Protein AF-A0A9N7G7S3-F1 (afdb_monomer_lite)

pLDDT: mean 88.67, std 19.37, range [35.0, 98.81]

Radius of gyration: 31.0 Å; chains: 1; bounding box: 85×51×105 Å

InterPro domains:
  IPR005046 Protein of unknown function DUF285 [PF03382] (181-214)
  IPR054816 Mollicutes-type lipoprotein signal peptide region [NF038029] (1-24)

Foldseek 3Di:
DDDDDDDDDDDDDDDDDDDDPPDPPPCPPPPDLVVLLVVLQVCCVVPQAQNAAQLDFQLNVQVVSLVVDDPVQNVQKDFPDPVRRRPGDDAPDAQDWTWIGRNNDIDIHGNHHYHFDKDWWWFQQPPPRDIDTGRAQEQQPDPSSLQTAETQGWIWGWDADVVVVRDTFTETGAHRLNHAYYDLEDDLSGQYPVNNCVNVVPYDDDNVSYDNVNHD

Structure (mmCIF, N/CA/C/O backbone):
data_AF-A0A9N7G7S3-F1
#
_entry.id   AF-A0A9N7G7S3-F1
#
loop_
_atom_site.group_PDB
_atom_site.id
_atom_site.type_symbol
_atom_site.label_atom_id
_atom_site.label_alt_id
_atom_site.label_comp_id
_atom_site.label_asym_id
_atom_site.label_entity_id
_atom_site.label_seq_id
_atom_site.pdbx_PDB_ins_code
_atom_site.Cartn_x
_atom_site.Cartn_y
_atom_site.Cartn_z
_atom_site.occupancy
_atom_site.B_iso_or_equiv
_atom_site.auth_seq_id
_atom_site.auth_comp_id
_atom_site.auth_asym_id
_atom_site.auth_atom_id
_atom_site.pdbx_PDB_model_num
ATOM 1 N N . MET A 1 1 ? -51.432 -31.956 80.219 1.00 41.25 1 MET A N 1
ATOM 2 C CA . MET A 1 1 ? -52.742 -31.388 79.809 1.00 41.25 1 MET A CA 1
ATOM 3 C C . MET A 1 1 ? -52.606 -29.874 79.925 1.00 41.25 1 MET A C 1
ATOM 5 O O . MET A 1 1 ? -52.269 -29.427 81.004 1.00 41.25 1 MET A O 1
ATOM 9 N N . LYS A 1 2 ? -52.661 -29.050 78.877 1.00 39.44 2 LYS A N 1
ATOM 10 C CA . LYS A 1 2 ? -53.734 -28.854 77.891 1.00 39.44 2 LYS A CA 1
ATOM 11 C C . LYS A 1 2 ? -53.131 -28.513 76.515 1.00 39.44 2 LYS A C 1
ATOM 13 O O . LYS A 1 2 ? -52.160 -27.769 76.441 1.00 39.44 2 LYS A O 1
ATOM 18 N N . LYS A 1 3 ? -53.702 -29.089 75.452 1.00 40.41 3 LYS A N 1
ATOM 19 C CA . LYS A 1 3 ? -53.378 -28.811 74.043 1.00 40.41 3 LYS A CA 1
ATOM 20 C C . LYS A 1 3 ? -54.209 -27.617 73.555 1.00 40.41 3 LYS A C 1
ATOM 22 O O . LYS A 1 3 ? -55.378 -27.511 73.917 1.00 40.41 3 LYS A O 1
ATOM 27 N N . LEU A 1 4 ? -53.580 -26.753 72.759 1.00 39.72 4 LEU A N 1
ATOM 28 C CA . LEU A 1 4 ? -54.177 -25.610 72.064 1.00 39.72 4 LEU A CA 1
ATOM 29 C C . LEU A 1 4 ? -55.022 -26.078 70.863 1.00 39.72 4 LEU A C 1
ATOM 31 O O . LEU A 1 4 ? -54.612 -26.981 70.135 1.00 39.72 4 LEU A O 1
ATOM 35 N N . LEU A 1 5 ? -56.174 -25.432 70.670 1.00 42.19 5 LEU A N 1
ATOM 36 C CA . LEU A 1 5 ? -57.022 -25.494 69.477 1.00 42.19 5 LEU A CA 1
ATOM 37 C C . LEU A 1 5 ? -56.522 -24.471 68.445 1.00 42.19 5 LEU A C 1
ATOM 39 O O . LEU A 1 5 ? -56.301 -23.319 68.817 1.00 42.19 5 LEU A O 1
ATOM 43 N N . THR A 1 6 ? -56.490 -24.833 67.160 1.00 41.19 6 THR A N 1
ATOM 44 C CA . THR A 1 6 ? -56.515 -23.837 66.078 1.00 41.19 6 THR A CA 1
ATOM 45 C C . THR A 1 6 ? -57.351 -24.341 64.903 1.00 41.19 6 THR A C 1
ATOM 47 O O . THR A 1 6 ? -57.225 -25.482 64.465 1.00 41.19 6 THR A O 1
ATOM 50 N N . VAL A 1 7 ? -58.251 -23.467 64.460 1.00 38.03 7 VAL A N 1
ATOM 51 C CA . VAL A 1 7 ? -59.319 -23.653 63.472 1.00 38.03 7 VAL A CA 1
ATOM 52 C C . VAL A 1 7 ? -58.760 -23.553 62.047 1.00 38.03 7 VAL A C 1
ATOM 54 O O . VAL A 1 7 ? -57.992 -22.640 61.756 1.00 38.03 7 VAL A O 1
ATOM 57 N N . LEU A 1 8 ? -59.168 -24.463 61.152 1.00 35.62 8 LEU A N 1
ATOM 58 C CA . LEU A 1 8 ? -58.957 -24.350 59.704 1.00 35.62 8 LEU A CA 1
ATOM 59 C C . LEU A 1 8 ? -60.070 -23.497 59.077 1.00 35.62 8 LEU A C 1
ATOM 61 O O . LEU A 1 8 ? -61.239 -23.870 59.136 1.00 35.62 8 LEU A O 1
ATOM 65 N N . GLY A 1 9 ? -59.695 -22.390 58.436 1.00 35.00 9 GLY A N 1
ATOM 66 C CA . GLY A 1 9 ? -60.530 -21.664 57.479 1.00 35.00 9 GLY A CA 1
ATOM 67 C C . GLY A 1 9 ? -59.934 -21.804 56.078 1.00 35.00 9 GLY A C 1
ATOM 68 O O . GLY A 1 9 ? -58.814 -21.362 55.837 1.00 35.00 9 GLY A O 1
ATOM 69 N N . SER A 1 10 ? -60.657 -22.450 55.165 1.00 36.91 10 SER A N 1
ATOM 70 C CA . SER A 1 10 ? -60.287 -22.611 53.756 1.00 36.91 10 SER A CA 1
ATOM 71 C C . SER A 1 10 ? -60.772 -21.416 52.936 1.00 36.91 10 SER A C 1
ATOM 73 O O . SER A 1 10 ? -61.975 -21.170 52.864 1.00 36.91 10 SER A O 1
ATOM 75 N N . MET A 1 11 ? -59.849 -20.702 52.291 1.00 36.75 11 MET A N 1
ATOM 76 C CA . MET A 1 11 ? -60.142 -19.593 51.383 1.00 36.75 11 MET A CA 1
ATOM 77 C C . MET A 1 11 ? -59.722 -20.012 49.968 1.00 36.75 11 MET A C 1
ATOM 79 O O . MET A 1 11 ? -58.544 -20.229 49.694 1.00 36.75 11 MET A O 1
ATOM 83 N N . THR A 1 12 ? -60.696 -20.195 49.080 1.00 38.09 12 THR A N 1
ATOM 84 C CA . THR A 1 12 ? -60.489 -20.495 47.657 1.00 38.09 12 THR A CA 1
ATOM 85 C C . THR A 1 12 ? -60.035 -19.242 46.908 1.00 38.09 12 THR A C 1
ATOM 87 O O . THR A 1 12 ? -60.744 -18.237 46.910 1.00 38.09 12 THR A O 1
ATOM 90 N N . LEU A 1 13 ? -58.874 -19.307 46.248 1.00 37.25 13 LEU A N 1
ATOM 91 C CA . LEU A 1 13 ? -58.351 -18.255 45.372 1.00 37.25 13 LEU A CA 1
ATOM 92 C C . LEU A 1 13 ? -58.798 -18.523 43.923 1.00 37.25 13 LEU A C 1
ATOM 94 O O . LEU A 1 13 ? -58.489 -19.574 43.365 1.00 37.25 13 LEU A O 1
ATOM 98 N N . ILE A 1 14 ? -59.514 -17.580 43.310 1.00 42.66 14 ILE A N 1
ATOM 99 C CA . ILE A 1 14 ? -59.854 -17.612 41.880 1.00 42.66 14 ILE A CA 1
ATOM 100 C C . ILE A 1 14 ? -58.661 -17.031 41.111 1.00 42.66 14 ILE A C 1
ATOM 102 O O . ILE A 1 14 ? -58.323 -15.863 41.286 1.00 42.66 14 ILE A O 1
ATOM 106 N N . ALA A 1 15 ? -58.017 -17.839 40.268 1.00 35.62 15 ALA A N 1
ATOM 107 C CA . ALA A 1 15 ? -56.948 -17.387 39.383 1.00 35.62 15 ALA A CA 1
ATOM 108 C C . ALA A 1 15 ? -57.543 -16.854 38.070 1.00 35.62 15 ALA A C 1
ATOM 110 O O . ALA A 1 15 ? -58.030 -17.617 37.237 1.00 35.62 15 ALA A O 1
ATOM 111 N N . THR A 1 16 ? -57.504 -15.538 37.871 1.00 38.75 16 THR A N 1
ATOM 112 C CA . THR A 1 16 ? -57.759 -14.915 36.567 1.00 38.75 16 THR A CA 1
ATOM 113 C C . THR A 1 16 ? -56.506 -15.030 35.704 1.00 38.75 16 THR A C 1
ATOM 115 O O . THR A 1 16 ? -55.455 -14.505 36.071 1.00 38.75 16 THR A O 1
ATOM 118 N N . VAL A 1 17 ? -56.605 -15.704 34.559 1.00 40.78 17 VAL A N 1
ATOM 119 C CA . VAL A 1 17 ? -55.506 -15.813 33.591 1.00 40.78 17 VAL A CA 1
ATOM 120 C C . VAL A 1 17 ? -55.473 -14.537 32.750 1.00 40.78 17 VAL A C 1
ATOM 122 O O . VAL A 1 17 ? -56.343 -14.317 31.909 1.00 40.78 17 VAL A O 1
ATOM 125 N N . SER A 1 18 ? -54.481 -13.678 32.973 1.00 40.88 18 SER A N 1
ATOM 126 C CA . SER A 1 18 ? -54.154 -12.592 32.051 1.00 40.88 18 SER A CA 1
ATOM 127 C C . SER A 1 18 ? -53.412 -13.177 30.848 1.00 40.88 18 SER A C 1
ATOM 129 O O . SER A 1 18 ? -52.280 -13.647 30.952 1.00 40.88 18 SER A O 1
ATOM 131 N N . ALA A 1 19 ? -54.059 -13.177 29.683 1.00 41.34 19 ALA A N 1
ATOM 132 C CA . ALA A 1 19 ? -53.394 -13.491 28.427 1.00 41.34 19 ALA A CA 1
ATOM 133 C C . ALA A 1 19 ? -52.497 -12.307 28.032 1.00 41.34 19 ALA A C 1
ATOM 135 O O . ALA A 1 19 ? -52.967 -11.294 27.516 1.00 41.34 19 ALA A O 1
ATOM 136 N N . SER A 1 20 ? -51.197 -12.422 28.300 1.00 41.84 20 SER A N 1
ATOM 137 C CA . SER A 1 20 ? -50.197 -11.496 27.771 1.00 41.84 20 SER A CA 1
ATOM 138 C C . SER A 1 20 ? -50.076 -11.699 26.262 1.00 41.84 20 SER A C 1
ATOM 140 O O . SER A 1 20 ? -49.677 -12.766 25.797 1.00 41.84 20 SER A O 1
ATOM 142 N N . VAL A 1 21 ? -50.417 -10.667 25.492 1.00 43.12 21 VAL A N 1
ATOM 143 C CA . VAL A 1 21 ? -50.187 -10.620 24.046 1.00 43.12 21 VAL A CA 1
ATOM 144 C C . VAL A 1 21 ? -48.678 -10.626 23.809 1.00 43.12 21 VAL A C 1
ATOM 146 O O . VAL A 1 21 ? -47.983 -9.653 24.104 1.00 43.12 21 VAL A O 1
ATOM 149 N N . ILE A 1 22 ? -48.156 -11.737 23.293 1.00 45.69 22 ILE A N 1
ATOM 150 C CA . ILE A 1 22 ? -46.777 -11.824 22.813 1.00 45.69 22 ILE A CA 1
ATOM 151 C C . ILE A 1 22 ? -46.718 -11.004 21.526 1.00 45.69 22 ILE A C 1
ATOM 153 O O . ILE A 1 22 ? -47.125 -11.457 20.458 1.00 45.69 22 ILE A O 1
ATOM 157 N N . ALA A 1 23 ? -46.228 -9.771 21.632 1.00 39.09 23 ALA A N 1
ATOM 158 C CA . ALA A 1 23 ? -45.803 -9.018 20.468 1.00 39.09 23 ALA A CA 1
ATOM 159 C C . ALA A 1 23 ? -44.659 -9.796 19.800 1.00 39.09 23 ALA A C 1
ATOM 161 O O . ALA A 1 23 ? -43.582 -9.953 20.380 1.00 39.09 23 ALA A O 1
ATOM 162 N N . CYS A 1 24 ? -44.899 -10.295 18.587 1.00 37.31 24 CYS A N 1
ATOM 163 C CA . CYS A 1 24 ? -43.859 -10.800 17.701 1.00 37.31 24 CYS A CA 1
ATOM 164 C C . CYS A 1 24 ? -42.857 -9.663 17.446 1.00 37.31 24 CYS A C 1
ATOM 166 O O . CYS A 1 24 ? -43.051 -8.836 16.558 1.00 37.31 24 CYS A O 1
ATOM 168 N N . LYS A 1 25 ? -41.779 -9.598 18.236 1.00 41.12 25 LYS A N 1
ATOM 169 C CA . LYS A 1 25 ? -40.583 -8.848 17.856 1.00 41.12 25 LYS A CA 1
ATOM 170 C C . LYS A 1 25 ? -39.982 -9.584 16.670 1.00 41.12 25 LYS A C 1
ATOM 172 O O . LYS A 1 25 ? -39.361 -10.630 16.835 1.00 41.12 25 LYS A O 1
ATOM 177 N N . THR A 1 26 ? -40.172 -9.043 15.477 1.00 39.91 26 THR A N 1
ATOM 178 C CA . THR A 1 26 ? -39.273 -9.308 14.360 1.00 39.91 26 THR A CA 1
ATOM 179 C C . THR A 1 26 ? -37.865 -8.982 14.853 1.00 39.91 26 THR A C 1
ATOM 181 O O . THR A 1 26 ? -37.554 -7.820 15.113 1.00 39.91 26 THR A O 1
ATOM 184 N N . THR A 1 27 ? -37.041 -10.002 15.093 1.00 42.78 27 THR A N 1
ATOM 185 C CA . THR A 1 27 ? -35.624 -9.832 15.413 1.00 42.78 27 THR A CA 1
ATOM 186 C C . THR A 1 27 ? -34.929 -9.316 14.165 1.00 42.78 27 THR A C 1
ATOM 188 O O . THR A 1 27 ? -34.347 -10.086 13.402 1.00 42.78 27 THR A O 1
ATOM 191 N N . ASP A 1 28 ? -35.012 -8.010 13.940 1.00 46.59 28 ASP A N 1
ATOM 192 C CA . ASP A 1 28 ? -33.973 -7.332 13.192 1.00 46.59 28 ASP A CA 1
ATOM 193 C C . ASP A 1 28 ? -32.713 -7.526 14.036 1.00 46.59 28 ASP A C 1
ATOM 195 O O . ASP A 1 28 ? -32.653 -7.100 15.191 1.00 46.59 28 ASP A O 1
ATOM 199 N N . SER A 1 29 ? -31.786 -8.354 13.558 1.00 55.88 29 SER A N 1
ATOM 200 C CA . SER A 1 29 ? -30.603 -8.750 14.317 1.00 55.88 29 SER A CA 1
ATOM 201 C C . SER A 1 29 ? -29.650 -7.555 14.392 1.00 55.88 29 SER A C 1
ATOM 203 O O . SER A 1 29 ? -28.675 -7.487 13.638 1.00 55.88 29 SER A O 1
ATOM 205 N N . THR A 1 30 ? -29.967 -6.572 15.232 1.00 73.19 30 THR A N 1
ATOM 206 C CA . THR A 1 30 ? -29.121 -5.406 15.470 1.00 73.19 30 THR A CA 1
ATOM 207 C C . THR A 1 30 ? -27.759 -5.912 15.923 1.00 73.19 30 THR A C 1
ATOM 209 O O . THR A 1 30 ? -27.655 -6.643 16.910 1.00 73.19 30 THR A O 1
ATOM 212 N N . ILE A 1 31 ? -26.712 -5.580 15.167 1.00 77.69 31 ILE A N 1
ATOM 213 C CA . ILE A 1 31 ? -25.346 -5.957 15.526 1.00 77.69 31 ILE A CA 1
ATOM 214 C C . ILE A 1 31 ? -25.033 -5.284 16.863 1.00 77.69 31 ILE A C 1
ATOM 216 O O . ILE A 1 31 ? -25.124 -4.065 16.980 1.00 77.69 31 ILE A O 1
ATOM 220 N N . SER A 1 32 ? -24.666 -6.070 17.875 1.00 91.25 32 SER A N 1
ATOM 221 C CA . SER A 1 32 ? -24.171 -5.505 19.127 1.00 91.25 32 SER A CA 1
ATOM 222 C C . SER A 1 32 ? -22.817 -4.847 18.865 1.00 91.25 32 SER A C 1
ATOM 224 O O . SER A 1 32 ? -21.827 -5.537 18.618 1.00 91.25 32 SER A O 1
ATOM 226 N N . GLU A 1 33 ? -22.767 -3.515 18.920 1.00 92.06 33 GLU A N 1
ATOM 227 C CA . GLU A 1 33 ? -21.537 -2.748 18.681 1.00 92.06 33 GLU A CA 1
ATOM 228 C C . GLU A 1 33 ? -20.415 -3.164 19.632 1.00 92.06 33 GLU A C 1
ATOM 230 O O . GLU A 1 33 ? -19.285 -3.334 19.194 1.00 92.06 33 GLU A O 1
ATOM 235 N N . THR A 1 34 ? -20.733 -3.460 20.895 1.00 94.69 34 THR A N 1
ATOM 236 C CA . THR A 1 34 ? -19.759 -3.964 21.875 1.00 94.69 34 THR A CA 1
ATOM 237 C C . THR A 1 34 ? -19.161 -5.309 21.459 1.00 94.69 34 THR A C 1
ATOM 239 O O . THR A 1 34 ? -17.952 -5.519 21.578 1.00 94.69 34 THR A O 1
ATOM 242 N N . GLN A 1 35 ? -19.981 -6.232 20.943 1.00 96.12 35 GLN A N 1
ATOM 243 C CA . GLN A 1 35 ? -19.486 -7.520 20.445 1.00 96.12 35 GLN A CA 1
ATOM 244 C C . GLN A 1 35 ? -18.639 -7.335 19.181 1.00 96.12 35 GLN A C 1
ATOM 246 O O . GLN A 1 35 ? -17.592 -7.969 19.048 1.00 96.12 35 GLN A O 1
ATOM 251 N N . LEU A 1 36 ? -19.048 -6.439 18.277 1.00 97.50 36 LEU A N 1
ATOM 252 C CA . LEU A 1 36 ? -18.278 -6.118 17.078 1.00 97.50 36 LEU A CA 1
ATOM 253 C C . LEU A 1 36 ? -16.944 -5.442 17.425 1.00 97.50 36 LEU A C 1
ATOM 255 O O . LEU A 1 36 ? -15.916 -5.809 16.867 1.00 97.50 36 LEU A O 1
ATOM 259 N N . ALA A 1 37 ? -16.928 -4.517 18.382 1.00 98.25 37 ALA A N 1
ATOM 260 C CA . ALA A 1 37 ? -15.723 -3.858 18.870 1.00 98.25 37 ALA A CA 1
ATOM 261 C C . ALA A 1 37 ? -14.722 -4.875 19.435 1.00 98.25 37 ALA A C 1
ATOM 263 O O . ALA A 1 37 ? -13.536 -4.832 19.101 1.00 98.25 37 ALA A O 1
ATOM 264 N N . GLN A 1 38 ? -15.196 -5.843 20.228 1.00 98.31 38 GLN A N 1
ATOM 265 C CA . GLN A 1 38 ? -14.346 -6.927 20.720 1.00 98.31 38 GLN A CA 1
ATOM 266 C C . GLN A 1 38 ? -13.850 -7.829 19.582 1.00 98.31 38 GLN A C 1
ATOM 268 O O . GLN A 1 38 ? -12.673 -8.187 19.546 1.00 98.31 38 GLN A O 1
ATOM 273 N N . LYS A 1 39 ? -14.716 -8.155 18.615 1.00 98.31 39 LYS A N 1
ATOM 274 C CA . LYS A 1 39 ? -14.336 -8.914 17.417 1.00 98.31 39 LYS A CA 1
ATOM 275 C C . LYS A 1 39 ? -13.235 -8.204 16.624 1.00 98.31 39 LYS A C 1
ATOM 277 O O . LYS A 1 39 ? -12.272 -8.854 16.230 1.00 98.31 39 LYS A O 1
ATOM 282 N N . VAL A 1 40 ? -13.340 -6.888 16.423 1.00 98.62 40 VAL A N 1
ATOM 283 C CA . VAL A 1 40 ? -12.324 -6.081 15.726 1.00 98.62 40 VAL A CA 1
ATOM 284 C C . VAL A 1 40 ? -10.994 -6.098 16.478 1.00 98.62 40 VAL A C 1
ATOM 286 O O . VAL A 1 40 ? -9.958 -6.303 15.850 1.00 98.62 40 VAL A O 1
ATOM 289 N N . LYS A 1 41 ? -11.006 -5.964 17.812 1.00 98.75 41 LYS A N 1
ATOM 290 C CA . LYS A 1 41 ? -9.788 -6.089 18.635 1.00 98.75 41 LYS A CA 1
ATOM 291 C C . LYS A 1 41 ? -9.123 -7.459 18.483 1.00 98.75 41 LYS A C 1
ATOM 293 O O . LYS A 1 41 ? -7.907 -7.527 18.340 1.00 98.75 41 LYS A O 1
ATOM 298 N N . ASN A 1 42 ? -9.908 -8.536 18.475 1.00 98.69 42 ASN A N 1
ATOM 299 C CA . ASN A 1 42 ? -9.377 -9.889 18.286 1.00 98.69 42 ASN A CA 1
ATOM 300 C C . ASN A 1 42 ? -8.777 -10.053 16.881 1.00 98.69 42 ASN A C 1
ATOM 302 O O . ASN A 1 42 ? -7.627 -10.456 16.750 1.00 98.69 42 ASN A O 1
ATOM 306 N N . ILE A 1 43 ? -9.503 -9.635 15.833 1.00 98.62 43 ILE A N 1
ATOM 307 C CA . ILE A 1 43 ? -8.997 -9.629 14.450 1.00 98.62 43 ILE A CA 1
ATOM 308 C C . ILE A 1 43 ? -7.661 -8.889 14.368 1.00 98.62 43 ILE A C 1
ATOM 310 O O . ILE A 1 43 ? -6.721 -9.400 13.759 1.00 98.62 43 ILE A O 1
ATOM 314 N N . TRP A 1 44 ? -7.581 -7.707 14.980 1.00 98.69 44 TRP A N 1
ATOM 315 C CA . TRP A 1 44 ? -6.373 -6.896 15.005 1.00 98.69 44 TRP A CA 1
ATOM 316 C C . TRP A 1 44 ? -5.186 -7.632 15.622 1.00 98.69 44 TRP A C 1
ATOM 318 O O . TRP A 1 44 ? -4.161 -7.798 14.959 1.00 98.69 44 TRP A O 1
ATOM 328 N N . ASN A 1 45 ? -5.346 -8.109 16.856 1.00 98.44 45 ASN A N 1
ATOM 329 C CA . ASN A 1 45 ? -4.278 -8.775 17.595 1.00 98.44 45 ASN A CA 1
ATOM 330 C C . ASN A 1 45 ? -3.810 -10.061 16.898 1.00 98.44 45 ASN A C 1
ATOM 332 O O . ASN A 1 45 ? -2.611 -10.303 16.807 1.00 98.44 45 ASN A O 1
ATOM 336 N N . ASP A 1 46 ? -4.733 -10.849 16.345 1.00 98.25 46 ASP A N 1
ATOM 337 C CA . ASP A 1 46 ? -4.399 -12.142 15.740 1.00 98.25 46 ASP A CA 1
ATOM 338 C C . ASP A 1 46 ? -3.726 -11.983 14.361 1.00 98.25 46 ASP A C 1
ATOM 340 O O . ASP A 1 46 ? -2.828 -12.746 13.978 1.00 98.25 46 ASP A O 1
ATOM 344 N N . ASN A 1 47 ? -4.152 -10.984 13.578 1.00 97.94 47 ASN A N 1
ATOM 345 C CA . ASN A 1 47 ? -3.804 -10.898 12.157 1.00 97.94 47 ASN A CA 1
ATOM 346 C C . ASN A 1 47 ? -2.811 -9.785 11.818 1.00 97.94 47 ASN A C 1
ATOM 348 O O . ASN A 1 47 ? -2.072 -9.951 10.846 1.00 97.94 47 ASN A O 1
ATOM 352 N N . PHE A 1 48 ? -2.797 -8.675 12.558 1.00 97.88 48 PHE A N 1
ATOM 353 C CA . PHE A 1 48 ? -2.190 -7.425 12.085 1.00 97.88 48 PHE A CA 1
ATOM 354 C C . PHE A 1 48 ? -1.209 -6.775 13.060 1.00 97.88 48 PHE A C 1
ATOM 356 O O . PHE A 1 48 ? -0.231 -6.191 12.593 1.00 97.88 48 PHE A O 1
ATOM 363 N N . LYS A 1 49 ? -1.430 -6.885 14.375 1.00 97.62 49 LYS A N 1
ATOM 364 C CA . LYS A 1 49 ? -0.483 -6.376 15.375 1.00 97.62 49 LYS A CA 1
ATOM 365 C C . LYS A 1 49 ? 0.924 -6.938 15.114 1.00 97.62 49 LYS A C 1
ATOM 367 O O . LYS A 1 49 ? 1.055 -8.106 14.741 1.00 97.62 49 LYS A O 1
ATOM 372 N N . ASP A 1 50 ? 1.944 -6.085 15.230 1.00 96.88 50 ASP A N 1
ATOM 373 C CA . ASP A 1 50 ? 3.363 -6.390 14.962 1.00 96.88 50 ASP A CA 1
ATOM 374 C C . ASP A 1 50 ? 3.696 -6.757 13.496 1.00 96.88 50 ASP A C 1
ATOM 376 O O . ASP A 1 50 ? 4.798 -7.212 13.176 1.00 96.88 50 ASP A O 1
ATOM 380 N N . LYS A 1 51 ? 2.735 -6.604 12.572 1.00 96.56 51 LYS A N 1
ATOM 381 C CA . LYS A 1 51 ? 2.867 -6.996 11.153 1.00 96.56 51 LYS A CA 1
ATOM 382 C C . LYS A 1 51 ? 2.608 -5.842 10.182 1.00 96.56 51 LYS A C 1
ATOM 384 O O . LYS A 1 51 ? 2.681 -6.041 8.968 1.00 96.56 51 LYS A O 1
ATOM 389 N N . ILE A 1 52 ? 2.294 -4.648 10.686 1.00 96.88 52 ILE A N 1
ATOM 390 C CA . ILE A 1 52 ? 2.084 -3.456 9.861 1.00 96.88 52 ILE A CA 1
ATOM 391 C C . ILE A 1 52 ? 3.428 -2.806 9.529 1.00 96.88 52 ILE A C 1
ATOM 393 O O . ILE A 1 52 ? 4.324 -2.691 10.361 1.00 96.88 52 ILE A O 1
ATOM 397 N N . THR A 1 53 ? 3.557 -2.349 8.288 1.00 97.19 53 THR A N 1
ATOM 398 C CA . THR A 1 53 ? 4.676 -1.509 7.859 1.00 97.19 53 THR A CA 1
ATOM 399 C C . THR A 1 53 ? 4.244 -0.054 7.801 1.00 97.19 53 THR A C 1
ATOM 401 O O . THR A 1 53 ? 3.090 0.228 7.469 1.00 97.19 53 THR A O 1
ATOM 404 N N . SER A 1 54 ? 5.187 0.863 7.949 1.00 97.00 54 SER A N 1
ATOM 405 C CA . SER A 1 54 ? 4.980 2.308 7.751 1.00 97.00 54 SER A CA 1
ATOM 406 C C . SER A 1 54 ? 4.443 2.705 6.362 1.00 97.00 54 SER A C 1
ATOM 408 O O . SER A 1 54 ? 3.927 3.805 6.193 1.00 97.00 54 SER A O 1
ATOM 410 N N . ALA A 1 55 ? 4.503 1.820 5.357 1.00 97.50 55 ALA A N 1
ATOM 411 C CA . ALA A 1 55 ? 3.909 2.076 4.043 1.00 97.50 55 ALA A CA 1
ATOM 412 C C . ALA A 1 55 ? 2.371 2.166 4.065 1.00 97.50 55 ALA A C 1
ATOM 414 O O . ALA A 1 55 ? 1.770 2.773 3.174 1.00 97.50 55 ALA A O 1
ATOM 415 N N . LYS A 1 56 ? 1.722 1.571 5.074 1.00 97.25 56 LYS A N 1
ATOM 416 C CA . LYS A 1 56 ? 0.262 1.531 5.198 1.00 97.25 56 LYS A CA 1
ATOM 417 C C . LYS A 1 56 ? -0.241 2.794 5.885 1.00 97.25 56 LYS A C 1
ATOM 419 O O . LYS A 1 56 ? 0.034 3.007 7.061 1.00 97.25 56 LYS A O 1
ATOM 424 N N . ASN A 1 57 ? -1.015 3.607 5.171 1.00 96.88 57 ASN A N 1
ATOM 425 C CA . ASN A 1 57 ? -1.753 4.690 5.815 1.00 96.88 57 ASN A CA 1
ATOM 426 C C . ASN A 1 57 ? -2.973 4.154 6.585 1.00 96.88 57 ASN A C 1
ATOM 428 O O . ASN A 1 57 ? -3.382 3.000 6.420 1.00 96.88 57 ASN A O 1
ATOM 432 N N . PHE A 1 58 ? -3.562 4.988 7.435 1.00 97.94 58 PHE A N 1
ATOM 433 C CA . PHE A 1 58 ? -4.679 4.593 8.289 1.00 97.94 58 PHE A CA 1
ATOM 434 C C . PHE A 1 58 ? -5.904 4.148 7.488 1.00 97.94 58 PHE A C 1
ATOM 436 O O . PHE A 1 58 ? -6.561 3.189 7.887 1.00 97.94 58 PHE A O 1
ATOM 443 N N . SER A 1 59 ? -6.176 4.751 6.326 1.00 97.25 59 SER A N 1
ATOM 444 C CA . SER A 1 59 ? -7.242 4.284 5.430 1.00 97.25 59 SER A CA 1
ATOM 445 C C . SER A 1 59 ? -7.040 2.823 5.004 1.00 97.25 59 SER A C 1
ATOM 447 O O . SER A 1 59 ? -7.948 2.004 5.154 1.00 97.25 59 SER A O 1
ATOM 449 N N . MET A 1 60 ? -5.830 2.449 4.575 1.00 97.81 60 MET A N 1
ATOM 450 C CA . MET A 1 60 ? -5.508 1.062 4.216 1.00 97.81 60 MET A CA 1
ATOM 451 C C . MET A 1 60 ? -5.654 0.110 5.402 1.00 97.81 60 MET A C 1
ATOM 453 O O . MET A 1 60 ? -6.152 -1.001 5.235 1.00 97.81 60 MET A O 1
ATOM 457 N N . VAL A 1 61 ? -5.237 0.536 6.597 1.00 98.31 61 VAL A N 1
ATOM 458 C CA . VAL A 1 61 ? -5.370 -0.260 7.827 1.00 98.31 61 VAL A CA 1
ATOM 459 C C . VAL A 1 61 ? -6.845 -0.545 8.134 1.00 98.31 61 VAL A C 1
ATOM 461 O O . VAL A 1 61 ? -7.200 -1.679 8.457 1.00 98.31 61 VAL A O 1
ATOM 464 N N . ILE A 1 62 ? -7.724 0.448 7.969 1.00 98.50 62 ILE A N 1
ATOM 465 C CA . ILE A 1 62 ? -9.174 0.267 8.123 1.00 98.50 62 ILE A CA 1
ATOM 466 C C . ILE A 1 62 ? -9.727 -0.728 7.095 1.00 98.50 62 ILE A C 1
ATOM 468 O O . ILE A 1 62 ? -10.507 -1.608 7.465 1.00 98.50 62 ILE A O 1
ATOM 472 N N . GLU A 1 63 ? -9.310 -0.648 5.830 1.00 98.12 63 GLU A N 1
ATOM 473 C CA . GLU A 1 63 ? -9.753 -1.598 4.800 1.00 98.12 63 GLU A CA 1
ATOM 474 C C . GLU A 1 63 ? -9.259 -3.030 5.073 1.00 98.12 63 GLU A C 1
ATOM 476 O O . GLU A 1 63 ? -10.033 -3.980 4.950 1.00 98.12 63 GLU A O 1
ATOM 481 N N . MET A 1 64 ? -8.031 -3.200 5.577 1.00 98.19 64 MET A N 1
ATOM 482 C CA . MET A 1 64 ? -7.518 -4.509 6.010 1.00 98.19 64 MET A CA 1
ATOM 483 C C . MET A 1 64 ? -8.385 -5.139 7.112 1.00 98.19 64 MET A C 1
ATOM 485 O O . MET A 1 64 ? -8.648 -6.344 7.082 1.00 98.19 64 MET A O 1
ATOM 489 N N . ILE A 1 65 ? -8.859 -4.335 8.071 1.00 98.50 65 ILE A N 1
ATOM 490 C CA . ILE A 1 65 ? -9.793 -4.790 9.112 1.00 98.50 65 ILE A CA 1
ATOM 491 C C . ILE A 1 65 ? -11.139 -5.162 8.486 1.00 98.50 65 ILE A C 1
ATOM 493 O O . ILE A 1 65 ? -11.671 -6.241 8.761 1.00 98.50 65 ILE A O 1
ATOM 497 N N . LYS A 1 66 ? -11.687 -4.295 7.623 1.00 98.56 66 LYS A N 1
ATOM 498 C CA . LYS A 1 66 ? -12.955 -4.546 6.928 1.00 98.56 66 LYS A CA 1
ATOM 499 C C . LYS A 1 66 ? -12.909 -5.844 6.135 1.00 98.56 66 LYS A C 1
ATOM 501 O O . LYS A 1 66 ? -13.882 -6.586 6.161 1.00 98.56 66 LYS A O 1
ATOM 506 N N . ASP A 1 67 ? -11.801 -6.190 5.491 1.00 98.31 67 ASP A N 1
ATOM 507 C CA . ASP A 1 67 ? -11.676 -7.430 4.713 1.00 98.31 67 ASP A CA 1
ATOM 508 C C . ASP A 1 67 ? -11.821 -8.725 5.517 1.00 98.31 67 ASP A C 1
ATOM 510 O O . ASP A 1 67 ? -12.096 -9.777 4.940 1.00 98.31 67 ASP A O 1
ATOM 514 N N . LYS A 1 68 ? -11.744 -8.651 6.848 1.00 98.31 68 LYS A N 1
ATOM 515 C CA . LYS A 1 68 ? -12.001 -9.775 7.761 1.00 98.31 68 LYS A CA 1
ATOM 516 C C . LYS A 1 68 ? -13.441 -9.831 8.289 1.00 98.31 68 LYS A C 1
ATOM 518 O O . LYS A 1 68 ? -13.764 -10.703 9.095 1.00 98.31 68 LYS A O 1
ATOM 523 N N . LEU A 1 69 ? -14.305 -8.913 7.862 1.00 97.88 69 LEU A N 1
ATOM 524 C CA . LEU A 1 69 ? -15.676 -8.756 8.350 1.00 97.88 69 LEU A CA 1
ATOM 525 C C . LEU A 1 69 ? -16.709 -9.037 7.255 1.00 97.88 69 LEU A C 1
ATOM 527 O O . LEU A 1 69 ? -16.424 -8.956 6.059 1.00 97.88 69 LEU A O 1
ATOM 531 N N . ASN A 1 70 ? -17.945 -9.343 7.657 1.00 96.56 70 ASN A N 1
ATOM 532 C CA . ASN A 1 70 ? -19.040 -9.489 6.696 1.00 96.56 70 ASN A CA 1
ATOM 533 C C . ASN A 1 70 ? -19.558 -8.120 6.216 1.00 96.56 70 ASN A C 1
ATOM 535 O O . ASN A 1 70 ? -19.343 -7.092 6.854 1.00 96.56 70 ASN A O 1
ATOM 539 N N . SER A 1 71 ? -20.300 -8.098 5.107 1.00 95.81 71 SER A N 1
ATOM 540 C CA . SER A 1 71 ? -20.746 -6.855 4.463 1.00 95.81 71 SER A CA 1
ATOM 541 C C . SER A 1 71 ? -21.578 -5.919 5.350 1.00 95.81 71 SER A C 1
ATOM 543 O O . SER A 1 71 ? -21.572 -4.716 5.102 1.00 95.81 71 SER A O 1
ATOM 545 N N . ARG A 1 72 ? -22.302 -6.429 6.361 1.00 94.75 72 ARG A N 1
ATOM 546 C CA . ARG A 1 72 ? -23.063 -5.583 7.302 1.00 94.75 72 ARG A CA 1
ATOM 547 C C . ARG A 1 72 ? -22.135 -4.951 8.336 1.00 94.75 72 ARG A C 1
ATOM 549 O O . ARG A 1 72 ? -22.219 -3.752 8.566 1.00 94.75 72 ARG A O 1
ATOM 556 N N . GLU A 1 73 ? -21.218 -5.737 8.893 1.00 96.81 73 GLU A N 1
ATOM 557 C CA . GLU A 1 73 ? -20.215 -5.279 9.861 1.00 96.81 73 GLU A CA 1
ATOM 558 C C . GLU A 1 73 ? -19.267 -4.237 9.256 1.00 96.81 73 GLU A C 1
ATOM 560 O O . GLU A 1 73 ? -19.027 -3.207 9.878 1.00 96.81 73 GLU A O 1
ATOM 565 N N . LYS A 1 74 ? -18.785 -4.454 8.020 1.00 97.19 74 LYS A N 1
ATOM 566 C CA . LYS A 1 74 ? -17.871 -3.528 7.321 1.00 97.19 74 LYS A CA 1
ATOM 567 C C . LYS A 1 74 ? -18.392 -2.087 7.281 1.00 97.19 74 LYS A C 1
ATOM 569 O O . LYS A 1 74 ? -17.600 -1.155 7.375 1.00 97.19 74 LYS A O 1
ATOM 574 N N . ARG A 1 75 ? -19.713 -1.902 7.152 1.00 96.44 75 ARG A N 1
ATOM 575 C CA . ARG A 1 75 ? -20.368 -0.580 7.077 1.00 96.44 75 ARG A CA 1
ATOM 576 C C . ARG A 1 75 ? -20.281 0.209 8.384 1.00 96.44 75 ARG A C 1
ATOM 578 O O . ARG A 1 75 ? -20.422 1.425 8.359 1.00 96.44 75 ARG A O 1
ATOM 585 N N . LEU A 1 76 ? -20.057 -0.479 9.502 1.00 97.44 76 LEU A N 1
ATOM 586 C CA . LEU A 1 76 ? -19.946 0.123 10.828 1.00 97.44 76 LEU A CA 1
ATOM 587 C C . LEU A 1 76 ? -18.503 0.487 11.193 1.00 97.44 76 LEU A C 1
ATOM 589 O O . LEU A 1 76 ? -18.300 1.129 12.217 1.00 97.44 76 LEU A O 1
ATOM 593 N N . ILE A 1 77 ? -17.510 0.083 10.392 1.00 98.38 77 ILE A N 1
ATOM 594 C CA . ILE A 1 77 ? -16.094 0.325 10.679 1.00 98.38 77 ILE A CA 1
ATOM 595 C C . ILE A 1 77 ? -15.606 1.537 9.899 1.00 98.38 77 ILE A C 1
ATOM 597 O O . ILE A 1 77 ? -15.615 1.534 8.670 1.00 98.38 77 ILE A O 1
ATOM 601 N N . ASN A 1 78 ? -15.121 2.549 10.607 1.00 98.31 78 ASN A N 1
ATOM 602 C CA . ASN A 1 78 ? -14.507 3.732 10.014 1.00 98.31 78 ASN A CA 1
ATOM 603 C C . ASN A 1 78 ? -13.286 4.166 10.826 1.00 98.31 78 ASN A C 1
ATOM 605 O O . ASN A 1 78 ? -13.123 3.785 11.984 1.00 98.31 78 ASN A O 1
ATOM 609 N N . LEU A 1 79 ? -12.430 4.998 10.235 1.00 98.25 79 LEU A N 1
ATOM 610 C CA . LEU A 1 79 ? -11.440 5.739 11.014 1.00 98.25 79 LEU A CA 1
ATOM 611 C C . LEU A 1 79 ? -12.166 6.700 11.967 1.00 98.25 79 LEU A C 1
ATOM 613 O O . LEU A 1 79 ? -13.160 7.318 11.578 1.00 98.25 79 LEU A O 1
ATOM 617 N N . TYR A 1 80 ? -11.705 6.816 13.212 1.00 98.12 80 TYR A N 1
ATOM 618 C CA . TYR A 1 80 ? -12.367 7.689 14.183 1.00 98.12 80 TYR A CA 1
ATOM 619 C C . TYR A 1 80 ? -12.248 9.170 13.799 1.00 98.12 80 TYR A C 1
ATOM 621 O O . TYR A 1 80 ? -13.251 9.878 13.789 1.00 98.12 80 TYR A O 1
ATOM 629 N N . ASN A 1 81 ? -11.045 9.615 13.426 1.00 97.50 81 ASN A N 1
ATOM 630 C CA . ASN A 1 81 ? -10.806 10.941 12.865 1.00 97.50 81 ASN A CA 1
ATOM 631 C C . ASN A 1 81 ? -10.519 10.822 11.363 1.00 97.50 81 ASN A C 1
ATOM 633 O O . ASN A 1 81 ? -9.470 10.318 10.973 1.00 97.50 81 ASN A O 1
ATOM 637 N N . GLN A 1 82 ? -11.439 11.283 10.516 1.00 96.31 82 GLN A N 1
ATOM 638 C CA . GLN A 1 82 ? -11.300 11.160 9.062 1.00 96.31 82 GLN A CA 1
ATOM 639 C C . GLN A 1 82 ? -10.164 12.011 8.487 1.00 96.31 82 GLN A C 1
ATOM 641 O O . GLN A 1 82 ? -9.651 11.674 7.428 1.00 96.31 82 GLN A O 1
ATOM 646 N N . GLU A 1 83 ? -9.722 13.061 9.179 1.00 97.00 83 GLU A N 1
ATOM 647 C CA . GLU A 1 83 ? -8.607 13.904 8.727 1.00 97.00 83 GLU A CA 1
ATOM 648 C C . GLU A 1 83 ? -7.264 13.155 8.763 1.00 97.00 83 GLU A C 1
ATOM 650 O O . GLU A 1 83 ? -6.348 13.464 8.005 1.00 97.00 83 GLU A O 1
ATOM 655 N N . GLU A 1 84 ? -7.165 12.103 9.579 1.00 96.38 84 GLU A N 1
ATOM 656 C CA . GLU A 1 84 ? -5.953 11.297 9.752 1.00 96.38 84 GLU A CA 1
ATOM 657 C C . GLU A 1 84 ? -5.827 10.168 8.714 1.00 96.38 84 GLU A C 1
ATOM 659 O O . GLU A 1 84 ? -4.926 9.341 8.811 1.00 96.38 84 GLU A O 1
ATOM 664 N N . TYR A 1 85 ? -6.707 10.088 7.709 1.00 95.38 85 TYR A N 1
ATOM 665 C CA . TYR A 1 85 ? -6.764 8.938 6.791 1.00 95.38 85 TYR A CA 1
ATOM 666 C C . TYR A 1 85 ? -5.462 8.672 6.015 1.00 95.38 85 TYR A C 1
ATOM 668 O O . TYR A 1 85 ? -5.162 7.513 5.711 1.00 95.38 85 TYR A O 1
ATOM 676 N N . LYS A 1 86 ? -4.680 9.724 5.726 1.00 93.81 86 LYS A N 1
ATOM 677 C CA . LYS A 1 86 ? -3.356 9.635 5.082 1.00 93.81 86 LYS A CA 1
ATOM 678 C C . LYS A 1 86 ? -2.202 9.439 6.067 1.00 93.81 86 LYS A C 1
ATOM 680 O O . LYS A 1 86 ? -1.093 9.143 5.624 1.00 93.81 86 LYS A O 1
ATOM 685 N N . ASN A 1 87 ? -2.436 9.560 7.376 1.00 95.50 87 ASN A N 1
ATOM 686 C CA . ASN A 1 87 ? -1.391 9.347 8.373 1.00 95.50 87 ASN A CA 1
ATOM 687 C C . ASN A 1 87 ? -0.902 7.901 8.335 1.00 95.50 87 ASN A C 1
ATOM 689 O O . ASN A 1 87 ? -1.644 6.977 7.995 1.00 95.50 87 ASN A O 1
ATOM 693 N N . ARG A 1 88 ? 0.368 7.717 8.685 1.00 95.62 88 ARG A N 1
ATOM 694 C CA . ARG A 1 88 ? 1.062 6.431 8.682 1.00 95.62 88 ARG A CA 1
ATOM 695 C C . ARG A 1 88 ? 1.697 6.194 10.046 1.00 95.62 88 ARG A C 1
ATOM 697 O O . ARG A 1 88 ? 2.190 7.156 10.640 1.00 95.62 88 ARG A O 1
ATOM 704 N N . PRO A 1 89 ? 1.738 4.941 10.523 1.00 96.62 89 PRO A N 1
ATOM 705 C CA . PRO A 1 89 ? 2.614 4.611 11.628 1.00 96.62 89 PRO A CA 1
ATOM 706 C C . PRO A 1 89 ? 4.072 4.750 11.167 1.00 96.62 89 PRO A C 1
ATOM 708 O O . PRO A 1 89 ? 4.411 4.485 10.012 1.00 96.62 89 PRO A O 1
ATOM 711 N N . LYS A 1 90 ? 4.952 5.175 12.062 1.00 94.94 90 LYS A N 1
ATOM 712 C CA . LYS A 1 90 ? 6.380 5.338 11.796 1.00 94.94 90 LYS A CA 1
ATOM 713 C C . LYS A 1 90 ? 7.130 4.067 12.160 1.00 94.94 90 LYS A C 1
ATOM 715 O O . LYS A 1 90 ? 6.816 3.421 13.157 1.00 94.94 90 LYS A O 1
ATOM 720 N N . LYS A 1 91 ? 8.133 3.701 11.363 1.00 93.75 91 LYS A N 1
ATOM 721 C CA . LYS A 1 91 ? 8.984 2.552 11.685 1.00 93.75 91 LYS A CA 1
ATOM 722 C C . LYS A 1 91 ? 9.736 2.795 12.995 1.00 93.75 91 LYS A C 1
ATOM 724 O O . LYS A 1 91 ? 10.189 3.911 13.240 1.00 93.75 91 LYS A O 1
ATOM 729 N N . TRP A 1 92 ? 9.882 1.746 13.800 1.00 88.56 92 TRP A N 1
ATOM 730 C CA . TRP A 1 92 ? 10.690 1.742 15.033 1.00 88.56 92 TRP A CA 1
ATOM 731 C C . TRP A 1 92 ? 10.225 2.686 16.155 1.00 88.56 92 TRP A C 1
ATOM 733 O O . TRP A 1 92 ? 10.929 2.834 17.151 1.00 88.56 92 TRP A O 1
ATOM 743 N N . GLU A 1 93 ? 9.049 3.301 16.026 1.00 91.56 93 GLU A N 1
ATOM 744 C CA . GLU A 1 93 ? 8.429 4.096 17.087 1.00 91.56 93 GLU A CA 1
ATOM 745 C C . GLU A 1 93 ? 7.449 3.218 17.881 1.00 91.56 93 GLU A C 1
ATOM 747 O O . GLU A 1 93 ? 6.640 2.488 17.303 1.00 91.56 93 GLU A O 1
ATOM 752 N N . LEU A 1 94 ? 7.561 3.250 19.211 1.00 90.06 94 LEU A N 1
ATOM 753 C CA . LEU A 1 94 ? 6.771 2.420 20.124 1.00 90.06 94 LEU A CA 1
ATOM 754 C C . LEU A 1 94 ? 5.443 3.093 20.491 1.00 90.06 94 LEU A C 1
ATOM 756 O O . LEU A 1 94 ? 5.273 4.296 20.311 1.00 90.06 94 LEU A O 1
ATOM 760 N N . ASP A 1 95 ? 4.508 2.300 21.018 1.00 91.88 95 ASP A N 1
ATOM 761 C CA . ASP A 1 95 ? 3.230 2.751 21.592 1.00 91.88 95 ASP A CA 1
ATOM 762 C C . ASP A 1 95 ? 2.319 3.544 20.634 1.00 91.88 95 ASP A C 1
ATOM 764 O O . ASP A 1 95 ? 1.429 4.293 21.051 1.00 91.88 95 ASP A O 1
ATOM 768 N N . GLN A 1 96 ? 2.501 3.347 19.327 1.00 96.50 96 GLN A N 1
ATOM 769 C CA . GLN A 1 96 ? 1.656 3.947 18.302 1.00 96.50 96 GLN A CA 1
ATOM 770 C C . GLN A 1 96 ? 0.298 3.249 18.233 1.00 96.50 96 GLN A C 1
ATOM 772 O O . GLN A 1 96 ? 0.199 2.021 18.234 1.00 96.50 96 GLN A O 1
ATOM 777 N N . LYS A 1 97 ? -0.769 4.036 18.084 1.00 97.81 97 LYS A N 1
ATOM 778 C CA . LYS A 1 97 ? -2.145 3.532 18.029 1.00 97.81 97 LYS A CA 1
ATOM 779 C C . LYS A 1 97 ? -2.927 4.132 16.871 1.00 97.81 97 LYS A C 1
ATOM 781 O O . LYS A 1 97 ? -2.669 5.256 16.450 1.00 97.81 97 LYS A O 1
ATOM 786 N N . ILE A 1 98 ? -3.945 3.403 16.425 1.00 98.38 98 ILE A N 1
ATOM 787 C CA . ILE A 1 98 ? -4.993 3.894 15.528 1.00 98.38 98 ILE A CA 1
ATOM 788 C C . ILE A 1 98 ? -6.343 3.877 16.247 1.00 98.38 98 ILE A C 1
ATOM 790 O O . ILE A 1 98 ? -6.712 2.901 16.907 1.00 98.38 98 ILE A O 1
ATOM 794 N N . ASN A 1 99 ? -7.089 4.972 16.115 1.00 98.50 99 ASN A N 1
ATOM 795 C CA . ASN A 1 99 ? -8.433 5.105 16.668 1.00 98.50 99 ASN A CA 1
ATOM 796 C C . ASN A 1 99 ? -9.468 4.677 15.622 1.00 98.50 99 ASN A C 1
ATOM 798 O O . ASN A 1 99 ? -9.593 5.306 14.571 1.00 98.50 99 ASN A O 1
ATOM 802 N N . VAL A 1 100 ? -10.245 3.639 15.919 1.00 98.69 100 VAL A N 1
ATOM 803 C CA . VAL A 1 100 ? -11.268 3.086 15.021 1.00 98.69 100 VAL A CA 1
ATOM 804 C C . VAL A 1 100 ? -12.658 3.370 15.587 1.00 98.69 100 VAL A C 1
ATOM 806 O O . VAL A 1 100 ? -12.911 3.149 16.772 1.00 98.69 100 VAL A O 1
ATOM 809 N N . LYS A 1 101 ? -13.565 3.853 14.735 1.00 98.44 101 LYS A N 1
ATOM 810 C CA . LYS A 1 101 ? -14.997 3.982 15.018 1.00 98.44 101 LYS A CA 1
ATOM 811 C C . LYS A 1 101 ? -15.703 2.680 14.625 1.00 98.44 101 LYS A C 1
ATOM 813 O O . LYS A 1 101 ? -15.570 2.227 13.488 1.00 98.44 101 LYS A O 1
ATOM 818 N N . VAL A 1 102 ? -16.430 2.084 15.568 1.00 98.06 102 VAL A N 1
ATOM 819 C CA . VAL A 1 102 ? -17.240 0.868 15.406 1.00 98.06 102 VAL A CA 1
ATOM 820 C C . VAL A 1 102 ? -18.675 1.197 15.801 1.00 98.06 102 VAL A C 1
ATOM 822 O O . VAL A 1 102 ? -18.994 1.220 16.987 1.00 98.06 102 VAL A O 1
ATOM 825 N N . GLY A 1 103 ? -19.531 1.491 14.822 1.00 95.31 103 GLY A N 1
ATOM 826 C CA . GLY A 1 103 ? -20.829 2.103 15.122 1.00 95.31 103 GLY A CA 1
ATOM 827 C C . GLY A 1 103 ? -20.605 3.438 15.828 1.00 95.31 103 GLY A C 1
ATOM 828 O O . GLY A 1 103 ? -19.830 4.241 15.320 1.00 95.31 103 GLY A O 1
ATOM 829 N N . GLU A 1 104 ? -21.172 3.658 17.012 1.00 93.00 104 GLU A N 1
ATOM 830 C CA . GLU A 1 104 ? -20.890 4.860 17.817 1.00 93.00 104 GLU A CA 1
ATOM 831 C C . GLU A 1 104 ? -19.714 4.698 18.797 1.00 93.00 104 GLU A C 1
ATOM 833 O O . GLU A 1 104 ? -19.311 5.655 19.461 1.00 93.00 104 GLU A O 1
ATOM 838 N N . GLN A 1 105 ? -19.107 3.511 18.876 1.00 95.50 105 GLN A N 1
ATOM 839 C CA . GLN A 1 105 ? -18.002 3.242 19.797 1.00 95.50 105 GLN A CA 1
ATOM 840 C C . GLN A 1 105 ? -16.642 3.652 19.222 1.00 95.50 105 GLN A C 1
ATOM 842 O O . GLN A 1 105 ? -16.335 3.400 18.058 1.00 95.50 105 GLN A O 1
ATOM 847 N N . LYS A 1 106 ? -15.777 4.208 20.078 1.00 97.81 106 LYS A N 1
ATOM 848 C CA . LYS A 1 106 ? -14.343 4.375 19.806 1.00 97.81 106 LYS A CA 1
ATOM 849 C C . LYS A 1 106 ? -13.571 3.194 20.389 1.00 97.81 106 LYS A C 1
ATOM 851 O O . LYS A 1 106 ? -13.698 2.900 21.578 1.00 97.81 106 LYS A O 1
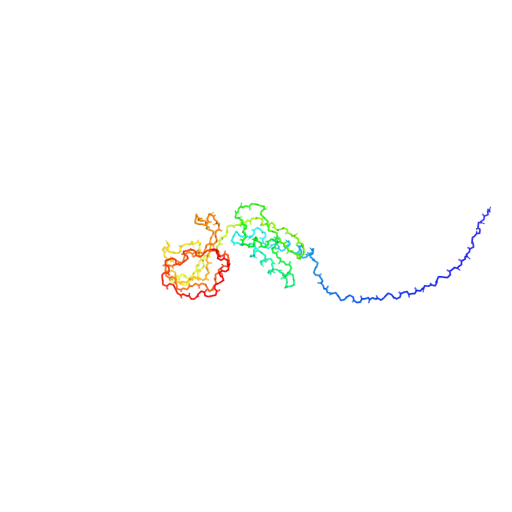ATOM 856 N N . ILE A 1 107 ? -12.710 2.576 19.587 1.00 98.38 107 ILE A N 1
ATOM 857 C CA . ILE A 1 107 ? -11.686 1.644 20.070 1.00 98.38 107 ILE A CA 1
ATOM 858 C C . ILE A 1 107 ? -10.294 2.110 19.653 1.00 98.38 107 ILE A C 1
ATOM 860 O O . ILE A 1 107 ? -10.121 2.730 18.607 1.00 98.38 107 ILE A O 1
ATOM 864 N N . GLU A 1 108 ? -9.301 1.781 20.471 1.00 98.50 108 GLU A N 1
ATOM 865 C CA . GLU A 1 108 ? -7.890 1.993 20.155 1.00 98.50 108 GLU A CA 1
ATOM 866 C C . GLU A 1 108 ? -7.252 0.649 19.816 1.00 98.50 108 GLU A C 1
ATOM 868 O O . GLU A 1 108 ? -7.455 -0.335 20.537 1.00 98.50 108 GLU A O 1
ATOM 873 N N . LEU A 1 109 ? -6.495 0.613 18.723 1.00 98.62 109 LEU A N 1
ATOM 874 C CA . LEU A 1 109 ? -5.718 -0.544 18.301 1.00 98.62 109 LEU A CA 1
ATOM 875 C C . LEU A 1 109 ? -4.237 -0.165 18.315 1.00 98.62 109 LEU A C 1
ATOM 877 O O . LEU A 1 109 ? -3.839 0.809 17.683 1.00 98.62 109 LEU A O 1
ATOM 881 N N . ASP A 1 110 ? -3.445 -0.919 19.065 1.00 98.00 110 ASP A N 1
ATOM 882 C CA . ASP A 1 110 ? -1.999 -0.737 19.207 1.00 98.00 110 ASP A CA 1
ATOM 883 C C . ASP A 1 110 ? -1.268 -1.426 18.049 1.00 98.00 110 ASP A C 1
ATOM 885 O O . ASP A 1 110 ? -1.465 -2.624 17.830 1.00 98.00 110 ASP A O 1
ATOM 889 N N . PHE A 1 111 ? -0.448 -0.679 17.308 1.00 98.12 111 PHE A N 1
ATOM 890 C CA . PHE A 1 111 ? 0.323 -1.213 16.185 1.00 98.12 111 PHE A CA 1
ATOM 891 C C . PHE A 1 111 ? 1.366 -2.247 16.610 1.00 98.12 111 PHE A C 1
ATOM 893 O O . PHE A 1 111 ? 1.646 -3.159 15.828 1.00 98.12 111 PHE A O 1
ATOM 900 N N . GLY A 1 112 ? 1.887 -2.149 17.835 1.00 96.56 112 GLY A N 1
ATOM 901 C CA . GLY A 1 112 ? 3.047 -2.918 18.261 1.00 96.56 112 GLY A CA 1
ATOM 902 C C . GLY A 1 112 ? 4.279 -2.575 17.419 1.00 96.56 112 GLY A C 1
ATOM 903 O O . GLY A 1 112 ? 4.546 -1.402 17.149 1.00 96.56 112 GLY A O 1
ATOM 904 N N . GLU A 1 113 ? 5.034 -3.585 16.987 1.00 95.38 113 GLU A N 1
ATOM 905 C CA . GLU A 1 113 ? 6.181 -3.388 16.096 1.00 95.38 113 GLU A CA 1
ATOM 906 C C . GLU A 1 113 ? 5.736 -2.882 14.711 1.00 95.38 113 GLU A C 1
ATOM 908 O O . GLU A 1 113 ? 4.960 -3.529 14.003 1.00 95.38 113 GLU A O 1
ATOM 913 N N . VAL A 1 114 ? 6.295 -1.743 14.288 1.00 97.00 114 VAL A N 1
ATOM 914 C CA . VAL A 1 114 ? 6.118 -1.196 12.938 1.00 97.00 114 VAL A CA 1
ATOM 915 C C . VAL A 1 114 ? 7.439 -1.268 12.189 1.00 97.00 114 VAL A C 1
ATOM 917 O O . VAL A 1 114 ? 8.422 -0.622 12.563 1.00 97.00 114 VAL A O 1
ATOM 920 N N . LYS A 1 115 ? 7.445 -2.037 11.099 1.00 94.88 115 LYS A N 1
ATOM 921 C CA . LYS A 1 115 ? 8.621 -2.221 10.239 1.00 94.88 115 LYS A CA 1
ATOM 922 C C . LYS A 1 115 ? 8.665 -1.200 9.111 1.00 94.88 115 LYS A C 1
ATOM 924 O O . LYS A 1 115 ? 7.668 -0.561 8.775 1.00 94.88 115 LYS A O 1
ATOM 929 N N . GLU A 1 116 ? 9.837 -1.097 8.497 1.00 95.50 116 GLU A N 1
ATOM 930 C CA . GLU A 1 116 ? 10.044 -0.300 7.292 1.00 95.50 116 GLU A CA 1
ATOM 931 C C . GLU A 1 116 ? 9.074 -0.681 6.165 1.00 95.50 116 GLU A C 1
ATOM 933 O O . GLU A 1 116 ? 8.874 -1.853 5.831 1.00 95.50 116 GLU A O 1
ATOM 938 N N . GLY A 1 117 ? 8.497 0.348 5.559 1.00 96.12 117 GLY A N 1
ATOM 939 C CA . GLY A 1 117 ? 7.603 0.282 4.421 1.00 96.12 117 GLY A CA 1
ATOM 940 C C . GLY A 1 117 ? 8.372 0.087 3.129 1.00 96.12 117 GLY A C 1
ATOM 941 O O . GLY A 1 117 ? 8.730 1.051 2.459 1.00 96.12 117 GLY A O 1
ATOM 942 N N . LYS A 1 118 ? 8.594 -1.168 2.749 1.00 97.19 118 LYS A N 1
ATOM 943 C CA . LYS A 1 118 ? 9.195 -1.501 1.458 1.00 97.19 118 LYS A CA 1
ATOM 944 C C . LYS A 1 118 ? 8.595 -2.746 0.838 1.00 97.19 118 LYS A C 1
ATOM 946 O O . LYS A 1 118 ? 8.004 -3.586 1.519 1.00 97.19 118 LYS A O 1
ATOM 951 N N . LYS A 1 119 ? 8.791 -2.863 -0.467 1.00 98.25 119 LYS A N 1
ATOM 952 C CA . LYS A 1 119 ? 8.400 -4.020 -1.256 1.00 98.25 119 LYS A CA 1
ATOM 953 C C . LYS A 1 119 ? 9.405 -4.227 -2.373 1.00 98.25 119 LYS A C 1
ATOM 955 O O . LYS A 1 119 ? 9.669 -3.307 -3.141 1.00 98.25 119 LYS A O 1
ATOM 960 N N . ALA A 1 120 ? 9.925 -5.445 -2.462 1.00 98.50 120 ALA A N 1
ATOM 961 C CA . ALA A 1 120 ? 10.832 -5.836 -3.525 1.00 98.50 120 ALA A CA 1
ATOM 962 C C . ALA A 1 120 ? 10.135 -5.800 -4.892 1.00 98.50 120 ALA A C 1
ATOM 964 O O . ALA A 1 120 ? 8.950 -6.123 -5.019 1.00 98.50 120 ALA A O 1
ATOM 965 N N . THR A 1 121 ? 10.900 -5.461 -5.923 1.00 98.81 121 THR A N 1
ATOM 966 C CA . THR A 1 121 ? 10.433 -5.445 -7.311 1.00 98.81 121 THR A CA 1
ATOM 967 C C . THR A 1 121 ? 10.543 -6.840 -7.911 1.00 98.81 121 THR A C 1
ATOM 969 O O . THR A 1 121 ? 11.581 -7.492 -7.763 1.00 98.81 121 THR A O 1
ATOM 972 N N . LYS A 1 122 ? 9.506 -7.290 -8.630 1.00 98.81 122 LYS A N 1
ATOM 973 C CA . LYS A 1 122 ? 9.565 -8.515 -9.444 1.00 98.81 122 LYS A CA 1
ATOM 974 C C . LYS A 1 122 ? 9.664 -8.163 -10.917 1.00 98.81 122 LYS A C 1
ATOM 976 O O . LYS A 1 122 ? 8.865 -7.374 -11.418 1.00 98.81 122 LYS A O 1
ATOM 981 N N . TYR A 1 123 ? 10.604 -8.782 -11.616 1.00 98.69 123 TYR A N 1
ATOM 982 C CA . TYR A 1 123 ? 10.894 -8.479 -13.015 1.00 98.69 123 TYR A CA 1
ATOM 983 C C . TYR A 1 123 ? 11.211 -9.738 -13.815 1.00 98.69 123 TYR A C 1
ATOM 985 O O . TYR A 1 123 ? 11.593 -10.761 -13.242 1.00 98.69 123 TYR A O 1
ATOM 993 N N . ILE A 1 124 ? 11.060 -9.660 -15.137 1.00 98.56 124 ILE A N 1
ATOM 994 C CA . ILE A 1 124 ? 11.513 -10.713 -16.047 1.00 98.56 124 ILE A CA 1
ATOM 995 C C . ILE A 1 124 ? 12.981 -10.471 -16.377 1.00 98.56 124 ILE A C 1
ATOM 997 O O . ILE A 1 124 ? 13.341 -9.467 -16.991 1.00 98.56 124 ILE A O 1
ATOM 1001 N N . ASP A 1 125 ? 13.835 -11.404 -15.972 1.00 97.62 125 ASP A N 1
ATOM 1002 C CA . ASP A 1 125 ? 15.261 -11.341 -16.259 1.00 97.62 125 ASP A CA 1
ATOM 1003 C C . ASP A 1 125 ? 15.514 -11.407 -17.780 1.00 97.62 125 ASP A C 1
ATOM 1005 O O . ASP A 1 125 ? 15.022 -12.334 -18.436 1.00 97.62 125 ASP A O 1
ATOM 1009 N N . PRO A 1 126 ? 16.280 -10.465 -18.362 1.00 95.12 126 PRO A N 1
ATOM 1010 C CA . PRO A 1 126 ? 16.413 -10.346 -19.815 1.00 95.12 126 PRO A CA 1
ATOM 1011 C C . PRO A 1 126 ? 17.124 -11.545 -20.459 1.00 95.12 126 PRO A C 1
ATOM 1013 O O . PRO A 1 126 ? 16.877 -11.850 -21.627 1.00 95.12 126 PRO A O 1
ATOM 1016 N N . ILE A 1 127 ? 17.962 -12.256 -19.695 1.00 94.81 127 ILE A N 1
ATOM 1017 C CA . ILE A 1 127 ? 18.752 -13.398 -20.171 1.00 94.81 127 ILE A CA 1
ATOM 1018 C C . ILE A 1 127 ? 17.966 -14.697 -19.991 1.00 94.81 127 ILE A C 1
ATOM 1020 O O . ILE A 1 127 ? 17.720 -15.438 -20.939 1.00 94.81 127 ILE A O 1
ATOM 1024 N N . THR A 1 128 ? 17.567 -14.986 -18.755 1.00 96.94 128 THR A N 1
ATOM 1025 C CA . THR A 1 128 ? 16.969 -16.273 -18.378 1.00 96.94 128 THR A CA 1
ATOM 1026 C C . THR A 1 128 ? 15.468 -16.337 -18.625 1.00 96.94 128 THR A C 1
ATOM 1028 O O . THR A 1 128 ? 14.903 -17.429 -18.569 1.00 96.94 128 THR A O 1
ATOM 1031 N N . ARG A 1 129 ? 14.812 -15.190 -18.860 1.00 97.00 129 ARG A N 1
ATOM 1032 C CA . ARG A 1 129 ? 13.353 -15.044 -19.015 1.00 97.00 129 ARG A CA 1
ATOM 1033 C C . ARG A 1 129 ? 12.537 -15.535 -17.815 1.00 97.00 129 ARG A C 1
ATOM 1035 O O . ARG A 1 129 ? 11.330 -15.732 -17.920 1.00 97.00 129 ARG A O 1
ATOM 1042 N N . LYS A 1 130 ? 13.181 -15.720 -16.661 1.00 98.19 130 LYS A N 1
ATOM 1043 C CA . LYS A 1 130 ? 12.532 -16.097 -15.402 1.00 98.19 130 LYS A CA 1
ATOM 1044 C C . LYS A 1 130 ? 12.207 -14.859 -14.579 1.00 98.19 130 LYS A C 1
ATOM 1046 O O . LYS A 1 130 ? 12.900 -13.848 -14.668 1.00 98.19 130 LYS A O 1
ATOM 1051 N N . ILE A 1 131 ? 11.189 -14.975 -13.730 1.00 98.56 131 ILE A N 1
ATOM 1052 C CA . ILE A 1 131 ? 10.903 -13.958 -12.721 1.00 98.56 131 ILE A CA 1
ATOM 1053 C C . ILE A 1 131 ? 12.048 -13.940 -11.704 1.00 98.56 131 ILE A C 1
ATOM 1055 O O . ILE A 1 131 ? 12.389 -14.974 -11.124 1.00 98.56 131 ILE A O 1
ATOM 1059 N N . LYS A 1 132 ? 12.610 -12.757 -11.470 1.00 98.62 132 LYS A N 1
ATOM 1060 C CA . LYS A 1 132 ? 13.551 -12.468 -10.387 1.00 98.62 132 LYS A CA 1
ATOM 1061 C C . LYS A 1 132 ? 12.986 -11.389 -9.470 1.00 98.62 132 LYS A C 1
ATOM 1063 O O . LYS A 1 132 ? 12.062 -10.664 -9.832 1.00 98.62 132 LYS A O 1
ATOM 1068 N N . VAL A 1 133 ? 13.549 -11.316 -8.269 1.00 98.56 133 VAL A N 1
ATOM 1069 C CA . VAL A 1 133 ? 13.170 -10.376 -7.211 1.00 98.56 133 VAL A CA 1
ATOM 1070 C C . VAL A 1 133 ? 14.399 -9.554 -6.838 1.00 98.56 133 VAL A C 1
ATOM 1072 O O . VAL A 1 133 ? 15.498 -10.105 -6.778 1.00 98.56 133 VAL A O 1
ATOM 1075 N N . THR A 1 134 ? 14.235 -8.255 -6.605 1.00 98.38 134 THR A N 1
ATOM 1076 C CA . THR A 1 134 ? 15.318 -7.381 -6.135 1.00 98.38 134 THR A CA 1
ATOM 1077 C C . THR A 1 134 ? 14.794 -6.277 -5.221 1.00 98.38 134 THR A C 1
ATOM 1079 O O . THR A 1 134 ? 13.699 -5.757 -5.438 1.00 98.38 134 THR A O 1
ATOM 1082 N N . ASP A 1 135 ? 15.603 -5.898 -4.232 1.00 97.69 135 ASP A N 1
ATOM 1083 C CA . ASP A 1 135 ? 15.386 -4.724 -3.376 1.00 97.69 135 ASP A CA 1
ATOM 1084 C C . ASP A 1 135 ? 16.049 -3.454 -3.945 1.00 97.69 135 ASP A C 1
ATOM 1086 O O . ASP A 1 135 ? 16.090 -2.418 -3.282 1.00 97.69 135 ASP A O 1
ATOM 1090 N N . ALA A 1 136 ? 16.584 -3.515 -5.171 1.00 98.00 136 ALA A N 1
ATOM 1091 C CA . ALA A 1 136 ? 17.107 -2.341 -5.856 1.00 98.00 136 ALA A CA 1
ATOM 1092 C C . ALA A 1 136 ? 16.024 -1.261 -5.980 1.00 98.00 136 ALA A C 1
ATOM 1094 O O . ALA A 1 136 ? 14.929 -1.507 -6.489 1.00 98.00 136 ALA A O 1
ATOM 1095 N N . THR A 1 137 ? 16.362 -0.055 -5.537 1.00 97.69 137 THR A N 1
ATOM 1096 C CA . THR A 1 137 ? 15.481 1.114 -5.598 1.00 97.69 137 THR A CA 1
ATOM 1097 C C . THR A 1 137 ? 15.606 1.874 -6.915 1.00 97.69 137 THR A C 1
ATOM 1099 O O . THR A 1 137 ? 14.725 2.661 -7.257 1.00 97.69 137 THR A O 1
ATOM 1102 N N . ASP A 1 138 ? 16.686 1.623 -7.659 1.00 98.06 138 ASP A N 1
ATOM 1103 C CA . ASP A 1 138 ? 17.014 2.312 -8.898 1.00 98.06 138 ASP A CA 1
ATOM 1104 C C . ASP A 1 138 ? 17.640 1.354 -9.923 1.00 98.06 138 ASP A C 1
ATOM 1106 O O . ASP A 1 138 ? 18.806 0.963 -9.809 1.00 98.06 138 ASP A O 1
ATOM 1110 N N . PHE A 1 139 ? 16.842 0.941 -10.915 1.00 98.25 139 PHE A N 1
ATOM 1111 C CA . PHE A 1 139 ? 17.290 0.034 -11.973 1.00 98.25 139 PHE A CA 1
ATOM 1112 C C . PHE A 1 139 ? 18.217 0.736 -12.972 1.00 98.25 139 PHE A C 1
ATOM 1114 O O . PHE A 1 139 ? 19.098 0.074 -13.527 1.00 98.25 139 PHE A O 1
ATOM 1121 N N . SER A 1 140 ? 18.081 2.054 -13.177 1.00 96.00 140 SER A N 1
ATOM 1122 C CA . SER A 1 140 ? 18.892 2.795 -14.154 1.00 96.00 140 SER A CA 1
ATOM 1123 C C . SER A 1 140 ? 20.350 2.949 -13.714 1.00 96.00 140 SER A C 1
ATOM 1125 O O . SER A 1 140 ? 21.214 3.277 -14.521 1.00 96.00 140 SER A O 1
ATOM 1127 N N . LYS A 1 141 ? 20.683 2.636 -12.457 1.00 95.56 141 LYS A N 1
ATOM 1128 C CA . LYS A 1 141 ? 22.063 2.687 -11.940 1.00 95.56 141 LYS A CA 1
ATOM 1129 C C . LYS A 1 141 ? 22.805 1.353 -11.929 1.00 95.56 141 LYS A C 1
ATOM 1131 O O . LYS A 1 141 ? 24.014 1.347 -11.709 1.00 95.56 141 LYS A O 1
ATOM 1136 N N . ILE A 1 142 ? 22.128 0.229 -12.167 1.00 96.44 142 ILE A N 1
ATOM 1137 C CA . ILE A 1 142 ? 22.705 -1.107 -11.952 1.00 96.44 142 ILE A CA 1
ATOM 1138 C C . ILE A 1 142 ? 22.860 -1.846 -13.284 1.00 96.44 142 ILE A C 1
ATOM 1140 O O . ILE A 1 142 ? 21.892 -2.077 -14.012 1.00 96.44 142 ILE A O 1
ATOM 1144 N N . GLN A 1 143 ? 24.092 -2.256 -13.601 1.00 92.75 143 GLN A N 1
ATOM 1145 C CA . GLN A 1 143 ? 24.383 -3.047 -14.799 1.00 92.75 143 GLN A CA 1
ATOM 1146 C C . GLN A 1 143 ? 23.586 -4.363 -14.790 1.00 92.75 143 GLN A C 1
ATOM 1148 O O . GLN A 1 143 ? 23.507 -5.045 -13.770 1.00 92.75 143 GLN A O 1
ATOM 1153 N N . GLY A 1 144 ? 22.969 -4.705 -15.924 1.00 91.19 144 GLY A N 1
ATOM 1154 C CA . GLY A 1 144 ? 22.078 -5.860 -16.066 1.00 91.19 144 GLY A CA 1
ATOM 1155 C C . GLY A 1 144 ? 20.636 -5.623 -15.598 1.00 91.19 144 GLY A C 1
ATOM 1156 O O . GLY A 1 144 ? 19.740 -6.326 -16.058 1.00 91.19 144 GLY A O 1
ATOM 1157 N N . LEU A 1 145 ? 20.381 -4.619 -14.747 1.00 97.31 145 LEU A N 1
ATOM 1158 C CA . LEU A 1 145 ? 19.020 -4.171 -14.423 1.00 97.31 145 LEU A CA 1
ATOM 1159 C C . LEU A 1 145 ? 18.522 -3.078 -15.378 1.00 97.31 145 LEU A C 1
ATOM 1161 O O . LEU A 1 145 ? 17.332 -3.049 -15.674 1.00 97.31 145 LEU A O 1
ATOM 1165 N N . LYS A 1 146 ? 19.417 -2.244 -15.923 1.00 96.44 146 LYS A N 1
ATOM 1166 C CA . LYS A 1 146 ? 19.105 -1.244 -16.968 1.00 96.44 146 LYS A CA 1
ATOM 1167 C C . LYS A 1 146 ? 18.419 -1.839 -18.208 1.00 96.44 146 LYS A C 1
ATOM 1169 O O . LYS A 1 146 ? 17.587 -1.175 -18.823 1.00 96.44 146 LYS A O 1
ATOM 1174 N N . ASP A 1 147 ? 18.762 -3.084 -18.543 1.00 96.31 147 ASP A N 1
ATOM 1175 C CA . ASP A 1 147 ? 18.286 -3.806 -19.733 1.00 96.31 147 ASP A CA 1
ATOM 1176 C C . ASP A 1 147 ? 16.974 -4.574 -19.490 1.00 96.31 147 ASP A C 1
ATOM 1178 O O . ASP A 1 147 ? 16.472 -5.271 -20.375 1.00 96.31 147 ASP A O 1
ATOM 1182 N N . VAL A 1 148 ? 16.422 -4.505 -18.273 1.00 98.31 148 VAL A N 1
ATOM 1183 C CA . VAL A 1 148 ? 15.147 -5.146 -17.942 1.00 98.31 148 VAL A CA 1
ATOM 1184 C C . VAL A 1 148 ? 14.026 -4.468 -18.724 1.00 98.31 148 VAL A C 1
ATOM 1186 O O . VAL A 1 148 ? 13.829 -3.261 -18.638 1.00 98.31 148 VAL A O 1
ATOM 1189 N N . LYS A 1 149 ? 13.255 -5.275 -19.454 1.00 98.31 149 LYS A N 1
ATOM 1190 C CA . LYS A 1 149 ? 12.153 -4.800 -20.303 1.00 98.31 149 LYS A CA 1
ATOM 1191 C C . LYS A 1 149 ? 10.776 -4.925 -19.664 1.00 98.31 149 LYS A C 1
ATOM 1193 O O . LYS A 1 149 ? 9.850 -4.252 -20.101 1.00 98.31 149 LYS A O 1
ATOM 1198 N N . GLU A 1 150 ? 10.625 -5.786 -18.656 1.00 98.56 150 GLU A N 1
ATOM 1199 C CA . GLU A 1 150 ? 9.328 -6.060 -18.034 1.00 98.56 150 GLU A CA 1
ATOM 1200 C C . GLU A 1 150 ? 9.409 -6.109 -16.506 1.00 98.56 150 GLU A C 1
ATOM 1202 O O . GLU A 1 150 ? 10.102 -6.953 -15.924 1.00 98.56 150 GLU A O 1
ATOM 1207 N N . ILE A 1 151 ? 8.636 -5.233 -15.864 1.00 98.62 151 ILE A N 1
ATOM 1208 C CA . ILE A 1 151 ? 8.389 -5.221 -14.421 1.00 98.62 151 ILE A CA 1
ATOM 1209 C C . ILE A 1 151 ? 7.008 -5.825 -14.159 1.00 98.62 151 ILE A C 1
ATOM 1211 O O . ILE A 1 151 ? 5.978 -5.250 -14.503 1.00 98.62 151 ILE A O 1
ATOM 1215 N N . VAL A 1 152 ? 6.994 -6.991 -13.515 1.00 98.31 152 VAL A N 1
ATOM 1216 C CA . VAL A 1 152 ? 5.774 -7.743 -13.186 1.00 98.31 152 VAL A CA 1
ATOM 1217 C C . VAL A 1 152 ? 5.096 -7.170 -11.944 1.00 98.31 152 VAL A C 1
ATOM 1219 O O . VAL A 1 152 ? 3.873 -7.110 -11.870 1.00 98.31 152 VAL A O 1
ATOM 1222 N N . GLU A 1 153 ? 5.885 -6.749 -10.957 1.00 98.50 153 GLU A N 1
ATOM 1223 C CA . GLU A 1 153 ? 5.385 -6.172 -9.713 1.00 98.50 153 GLU A CA 1
ATOM 1224 C C . GLU A 1 153 ? 6.276 -5.002 -9.307 1.00 98.50 153 GLU A C 1
ATOM 1226 O O . GLU A 1 153 ? 7.476 -5.177 -9.091 1.00 98.50 153 GLU A O 1
ATOM 1231 N N . ILE A 1 154 ? 5.677 -3.815 -9.214 1.00 98.69 154 ILE A N 1
ATOM 1232 C CA . ILE A 1 154 ? 6.371 -2.572 -8.876 1.00 98.69 154 ILE A CA 1
ATOM 1233 C C . ILE A 1 154 ? 6.758 -2.616 -7.395 1.00 98.69 154 ILE A C 1
ATOM 1235 O O . ILE A 1 154 ? 5.891 -2.752 -6.525 1.00 98.69 154 ILE A O 1
ATOM 1239 N N . GLY A 1 155 ? 8.055 -2.506 -7.117 1.00 98.62 155 GLY A N 1
ATOM 1240 C CA . GLY A 1 155 ? 8.553 -2.308 -5.765 1.00 98.62 155 GLY A CA 1
ATOM 1241 C C . GLY A 1 155 ? 8.430 -0.856 -5.313 1.00 98.62 155 GLY A C 1
ATOM 1242 O O . GLY A 1 155 ? 8.234 0.064 -6.111 1.00 98.62 155 GLY A O 1
ATOM 1243 N N . TYR A 1 156 ? 8.579 -0.649 -4.013 1.00 98.62 156 TYR A N 1
ATOM 1244 C CA . TYR A 1 156 ? 8.597 0.676 -3.406 1.00 98.62 156 TYR A CA 1
ATOM 1245 C C . TYR A 1 156 ? 9.430 0.675 -2.130 1.00 98.62 156 TYR A C 1
ATOM 1247 O O . TYR A 1 156 ? 9.699 -0.378 -1.545 1.00 98.62 156 TYR A O 1
ATOM 1255 N N . PHE A 1 157 ? 9.817 1.862 -1.684 1.00 98.00 157 PHE A N 1
ATOM 1256 C CA . PHE A 1 157 ? 10.639 2.055 -0.497 1.00 98.00 157 PHE A CA 1
ATOM 1257 C C . PHE A 1 157 ? 10.318 3.393 0.174 1.00 98.00 157 PHE A C 1
ATOM 1259 O O . PHE A 1 157 ? 9.797 4.311 -0.461 1.00 98.00 157 PHE A O 1
ATOM 1266 N N . GLU A 1 158 ? 10.631 3.506 1.461 1.00 96.00 158 GLU A N 1
ATOM 1267 C CA . GLU A 1 158 ? 10.583 4.787 2.161 1.00 96.00 158 GLU A CA 1
ATOM 1268 C C . GLU A 1 158 ? 11.647 5.742 1.625 1.00 96.00 158 GLU A C 1
ATOM 1270 O O . GLU A 1 158 ? 12.824 5.394 1.523 1.00 96.00 158 GLU A O 1
ATOM 1275 N N . HIS A 1 159 ? 11.241 6.971 1.336 1.00 94.31 159 HIS A N 1
ATOM 1276 C CA . HIS A 1 159 ? 12.121 8.029 0.872 1.00 94.31 159 HIS A CA 1
ATOM 1277 C C . HIS A 1 159 ? 11.781 9.334 1.584 1.00 94.31 159 HIS A C 1
ATOM 1279 O O . HIS A 1 159 ? 10.613 9.673 1.748 1.00 94.31 159 HIS A O 1
ATOM 1285 N N . THR A 1 160 ? 12.805 10.080 1.974 1.00 90.88 160 THR A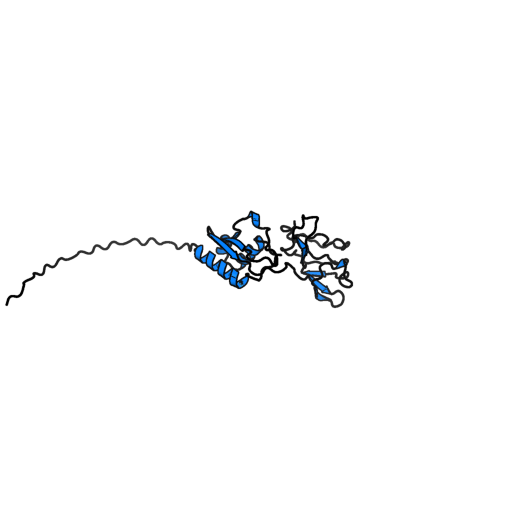 N 1
ATOM 1286 C CA . THR A 1 160 ? 12.685 11.434 2.517 1.00 90.88 160 THR A CA 1
ATOM 1287 C C . THR A 1 160 ? 13.608 12.334 1.724 1.00 90.88 160 THR A C 1
ATOM 1289 O O . THR A 1 160 ? 14.781 11.995 1.554 1.00 90.88 160 THR A O 1
ATOM 1292 N N . ASP A 1 161 ? 13.101 13.474 1.274 1.00 83.81 161 ASP A N 1
ATOM 1293 C CA . ASP A 1 161 ? 13.928 14.529 0.705 1.00 83.81 161 ASP A CA 1
ATOM 1294 C C . ASP A 1 161 ? 13.543 15.905 1.256 1.00 83.81 161 ASP A C 1
ATOM 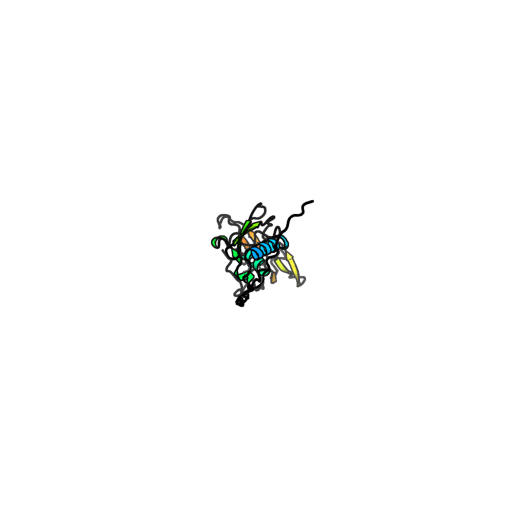1296 O O . ASP A 1 161 ? 12.504 16.094 1.895 1.00 83.81 161 ASP A O 1
ATOM 1300 N 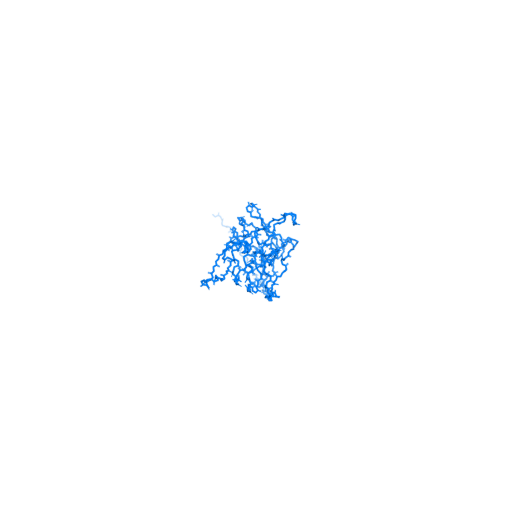N . ASP A 1 162 ? 14.438 16.858 1.039 1.00 83.69 162 ASP A N 1
ATOM 1301 C CA . ASP A 1 162 ? 14.322 18.243 1.479 1.00 83.69 162 ASP A CA 1
ATOM 1302 C C . ASP A 1 162 ? 13.294 19.054 0.676 1.00 83.69 162 ASP A C 1
ATOM 1304 O O . ASP A 1 162 ? 12.867 20.112 1.138 1.00 83.69 162 ASP A O 1
ATOM 1308 N N . HIS A 1 163 ? 12.851 18.559 -0.483 1.00 80.19 163 HIS A N 1
ATOM 1309 C CA . HIS A 1 163 ? 11.860 19.247 -1.306 1.00 80.19 163 HIS A CA 1
ATOM 1310 C C . HIS A 1 163 ? 10.458 19.137 -0.690 1.00 80.19 163 HIS A C 1
ATOM 1312 O O . HIS A 1 163 ? 9.660 20.062 -0.832 1.00 80.19 163 HIS A O 1
ATOM 1318 N N . ASP A 1 164 ? 10.192 18.055 0.052 1.00 77.00 164 ASP A N 1
ATOM 1319 C CA . ASP A 1 164 ? 8.903 17.780 0.697 1.00 77.00 164 ASP A CA 1
ATOM 1320 C C . ASP A 1 164 ? 8.921 18.047 2.214 1.00 77.00 164 ASP A C 1
ATOM 1322 O O . ASP A 1 164 ? 8.237 17.374 2.987 1.00 77.00 164 ASP A O 1
ATOM 1326 N N . ASN A 1 165 ? 9.725 19.009 2.685 1.00 84.69 165 ASN A N 1
ATOM 1327 C CA . ASN A 1 165 ? 9.905 19.301 4.117 1.00 84.69 165 ASN A CA 1
ATOM 1328 C C . ASN A 1 165 ? 10.315 18.060 4.940 1.00 84.69 165 ASN A C 1
ATOM 1330 O O . ASN A 1 165 ? 9.885 17.897 6.086 1.00 84.69 165 ASN A O 1
ATOM 1334 N N . ASN A 1 166 ? 11.123 17.163 4.360 1.00 85.19 166 ASN A N 1
ATOM 1335 C CA . ASN A 1 166 ? 11.513 15.877 4.952 1.00 85.19 166 ASN A CA 1
ATOM 1336 C C . ASN A 1 166 ? 10.331 14.946 5.279 1.00 85.19 166 ASN A C 1
ATOM 1338 O O . ASN A 1 166 ? 10.446 14.063 6.137 1.00 85.19 166 ASN A O 1
ATOM 1342 N N . LYS A 1 167 ? 9.187 15.113 4.605 1.00 88.31 167 LYS A N 1
ATOM 1343 C CA . LYS A 1 167 ? 8.057 14.189 4.719 1.00 88.31 167 LYS A CA 1
ATOM 1344 C C . LYS A 1 167 ? 8.459 12.807 4.197 1.00 88.31 167 LYS A C 1
ATOM 1346 O O . LYS A 1 167 ? 9.061 12.675 3.135 1.00 88.31 167 LYS A O 1
ATOM 1351 N N . VAL A 1 168 ? 8.100 11.763 4.945 1.00 90.94 168 VAL A N 1
ATOM 1352 C CA . VAL A 1 168 ? 8.309 10.374 4.514 1.00 90.94 168 VAL A CA 1
ATOM 1353 C C . VAL A 1 168 ? 7.318 10.030 3.406 1.00 90.94 168 VAL A C 1
ATOM 1355 O O . VAL A 1 168 ? 6.107 9.958 3.632 1.00 90.94 168 VAL A O 1
ATOM 1358 N N . GLN A 1 169 ? 7.856 9.763 2.224 1.00 94.12 169 GLN A N 1
ATOM 1359 C CA . GLN A 1 169 ? 7.145 9.248 1.065 1.00 94.12 169 GLN A CA 1
ATOM 1360 C C . GLN A 1 169 ? 7.360 7.743 0.915 1.00 94.12 169 GLN A C 1
ATOM 1362 O O . GLN A 1 169 ? 8.391 7.203 1.312 1.00 94.12 169 GLN A O 1
ATOM 1367 N N . ILE A 1 170 ? 6.401 7.065 0.287 1.00 97.38 170 ILE A N 1
ATOM 1368 C CA . ILE A 1 170 ? 6.584 5.707 -0.228 1.00 97.38 170 ILE A CA 1
ATOM 1369 C C . ILE A 1 170 ? 6.772 5.838 -1.728 1.00 97.38 170 ILE A C 1
ATOM 1371 O O . ILE A 1 170 ? 5.824 6.087 -2.478 1.00 97.38 170 ILE A O 1
ATOM 1375 N N . ARG A 1 171 ? 8.030 5.752 -2.143 1.00 97.56 171 ARG A N 1
ATOM 1376 C CA . ARG A 1 171 ? 8.463 6.044 -3.499 1.00 97.56 171 ARG A CA 1
ATOM 1377 C C . ARG A 1 171 ? 8.504 4.767 -4.326 1.00 97.56 171 ARG A C 1
ATOM 1379 O O . ARG A 1 171 ? 9.032 3.752 -3.874 1.00 97.56 171 ARG A O 1
ATOM 1386 N N . ALA A 1 172 ? 7.957 4.826 -5.534 1.00 98.50 172 ALA A N 1
ATOM 1387 C CA . ALA A 1 172 ? 8.120 3.771 -6.526 1.00 98.50 172 ALA A CA 1
ATOM 1388 C C . ALA A 1 172 ? 9.599 3.626 -6.926 1.00 98.50 172 ALA A C 1
ATOM 1390 O O . ALA A 1 172 ? 10.332 4.616 -6.972 1.00 98.50 172 ALA A O 1
ATOM 1391 N N . VAL A 1 173 ? 10.041 2.410 -7.247 1.00 98.25 173 VAL A N 1
ATOM 1392 C CA . VAL A 1 173 ? 11.394 2.202 -7.791 1.00 98.25 173 VAL A CA 1
ATOM 1393 C C . VAL A 1 173 ? 11.605 2.958 -9.108 1.00 98.25 173 VAL A C 1
ATOM 1395 O O . VAL A 1 173 ? 10.671 3.114 -9.895 1.00 98.25 173 VAL A O 1
ATOM 1398 N N . VAL A 1 174 ? 12.835 3.413 -9.364 1.00 98.56 174 VAL A N 1
ATOM 1399 C CA . VAL A 1 174 ? 13.209 3.982 -10.670 1.00 98.56 174 VAL A CA 1
ATOM 1400 C C . VAL A 1 174 ? 13.305 2.853 -11.688 1.00 98.56 174 VAL 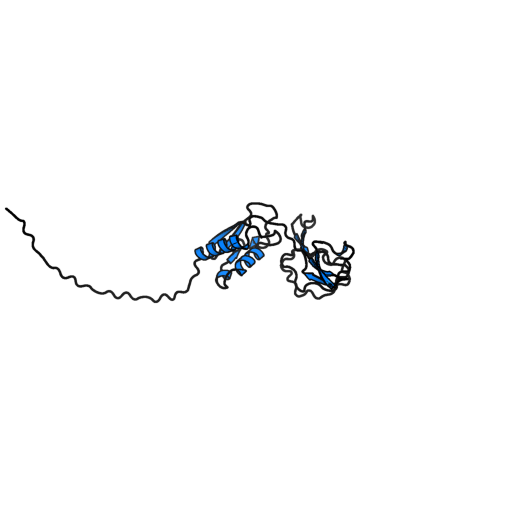A C 1
ATOM 1402 O O . VAL A 1 174 ? 13.967 1.839 -11.440 1.00 98.56 174 VAL A O 1
ATOM 1405 N N . MET A 1 175 ? 12.612 3.023 -12.811 1.00 98.50 175 MET A N 1
ATOM 1406 C CA . MET A 1 175 ? 12.501 2.024 -13.863 1.00 98.50 175 MET A CA 1
ATOM 1407 C C . MET A 1 175 ? 13.814 1.837 -14.629 1.00 98.50 175 MET A C 1
ATOM 1409 O O . MET A 1 175 ? 14.637 2.754 -14.696 1.00 98.50 175 MET A O 1
ATOM 1413 N N . PRO A 1 176 ? 14.006 0.654 -15.237 1.00 98.12 176 PRO A N 1
ATOM 1414 C CA . PRO A 1 176 ? 15.061 0.434 -16.217 1.00 98.12 176 PRO A CA 1
ATOM 1415 C C . PRO A 1 176 ? 14.992 1.440 -17.369 1.00 98.12 176 PRO A C 1
ATOM 1417 O O . PRO A 1 176 ? 13.905 1.835 -17.786 1.00 98.12 176 PRO A O 1
ATOM 1420 N N . GLU A 1 177 ? 16.142 1.767 -17.957 1.00 97.19 177 GLU A N 1
ATOM 1421 C CA . GLU A 1 177 ? 16.212 2.577 -19.184 1.00 97.19 177 GLU A CA 1
ATOM 1422 C C . GLU A 1 177 ? 15.462 1.900 -20.346 1.00 97.19 177 GLU A C 1
ATOM 1424 O O . GLU A 1 177 ? 14.810 2.569 -21.144 1.00 97.19 177 GLU A O 1
ATOM 1429 N N . SER A 1 178 ? 15.512 0.562 -20.403 1.00 97.31 178 SER A N 1
ATOM 1430 C CA . SER A 1 178 ? 14.920 -0.262 -21.469 1.00 97.31 178 SER A CA 1
ATOM 1431 C C . SER A 1 178 ? 13.491 -0.736 -21.181 1.00 97.31 178 SER A C 1
ATOM 1433 O O . SER A 1 178 ? 13.038 -1.706 -21.790 1.00 97.31 178 SER A O 1
ATOM 1435 N N . ILE A 1 179 ? 12.796 -0.135 -20.212 1.00 98.50 179 ILE A N 1
ATOM 1436 C CA . ILE A 1 179 ? 11.466 -0.595 -19.805 1.00 98.50 179 ILE A CA 1
ATOM 1437 C C . ILE A 1 179 ? 10.462 -0.487 -20.964 1.00 98.50 179 ILE A C 1
ATOM 1439 O O . ILE A 1 179 ? 10.259 0.576 -21.543 1.00 98.50 179 ILE A O 1
ATOM 1443 N N . GLU A 1 180 ? 9.806 -1.600 -21.281 1.00 98.19 180 GLU A N 1
ATOM 1444 C CA . GLU A 1 180 ? 8.757 -1.679 -22.307 1.00 98.19 180 GLU A CA 1
ATOM 1445 C C . GLU A 1 180 ? 7.398 -1.971 -21.665 1.00 98.19 180 GLU A C 1
ATOM 1447 O O . GLU A 1 180 ? 6.371 -1.467 -22.117 1.00 98.19 180 GLU A O 1
ATOM 1452 N N . LYS A 1 181 ? 7.391 -2.777 -20.594 1.00 98.50 181 LYS A N 1
ATOM 1453 C CA . LYS A 1 181 ? 6.174 -3.232 -19.929 1.00 98.50 181 LYS A CA 1
ATOM 1454 C C . LYS A 1 181 ? 6.264 -3.149 -18.408 1.00 98.50 181 LYS A C 1
ATOM 1456 O O . LYS A 1 181 ? 7.238 -3.576 -17.794 1.00 98.50 181 LYS A O 1
ATOM 1461 N N . ILE A 1 182 ? 5.205 -2.664 -17.782 1.00 98.19 182 ILE A N 1
ATOM 1462 C CA . ILE A 1 182 ? 5.043 -2.570 -16.334 1.00 98.19 182 ILE A CA 1
ATOM 1463 C C . ILE A 1 182 ? 3.672 -3.115 -15.922 1.00 98.19 182 ILE A C 1
ATOM 1465 O O . ILE A 1 182 ? 2.748 -3.192 -16.731 1.00 98.19 182 ILE A O 1
ATOM 1469 N N . SER A 1 183 ? 3.534 -3.501 -14.654 1.00 96.38 183 SER A N 1
ATOM 1470 C CA . SER A 1 183 ? 2.251 -3.848 -14.035 1.00 96.38 183 SER A CA 1
ATOM 1471 C C . SER A 1 183 ? 1.134 -2.859 -14.407 1.00 96.38 183 SER A C 1
ATOM 1473 O O . SER A 1 183 ? 1.277 -1.648 -14.230 1.00 96.38 183 SER A O 1
ATOM 1475 N N . ASP A 1 184 ? -0.018 -3.397 -14.819 1.00 96.50 184 ASP A N 1
ATOM 1476 C CA . ASP A 1 184 ? -1.255 -2.649 -15.104 1.00 96.50 184 ASP A CA 1
ATOM 1477 C C . ASP A 1 184 ? -1.808 -1.892 -13.883 1.00 96.50 184 ASP A C 1
ATOM 1479 O O . ASP A 1 184 ? -2.713 -1.073 -14.024 1.00 96.50 184 ASP A O 1
ATOM 1483 N N . TYR A 1 185 ? -1.288 -2.165 -12.684 1.00 97.00 185 TYR A N 1
ATOM 1484 C CA . TYR A 1 185 ? -1.725 -1.544 -11.437 1.00 97.00 185 TYR A CA 1
ATOM 1485 C C . TYR A 1 185 ? -0.545 -0.972 -10.655 1.00 97.00 185 TYR A C 1
ATOM 1487 O O . TYR A 1 185 ? 0.466 -1.656 -10.448 1.00 97.00 185 TYR A O 1
ATOM 1495 N N . LEU A 1 186 ? -0.730 0.251 -10.156 1.00 98.25 186 LEU A N 1
ATOM 1496 C CA . LEU A 1 186 ? 0.149 0.889 -9.184 1.00 98.25 186 LEU A CA 1
ATOM 1497 C C . LEU A 1 186 ? -0.157 0.353 -7.772 1.00 98.25 186 LEU A C 1
ATOM 1499 O O . LEU A 1 186 ? -1.319 0.378 -7.354 1.00 98.25 186 LEU A O 1
ATOM 1503 N N . PRO A 1 187 ? 0.844 -0.133 -7.012 1.00 98.06 187 PRO A N 1
ATOM 1504 C CA . PRO A 1 187 ? 0.669 -0.439 -5.597 1.00 98.06 187 PRO A CA 1
ATOM 1505 C C . PRO A 1 187 ? 0.086 0.751 -4.832 1.00 98.06 187 PRO A C 1
ATOM 1507 O O . PRO A 1 187 ? 0.631 1.852 -4.880 1.00 98.06 187 PRO A O 1
ATOM 1510 N N . LYS A 1 188 ? -1.011 0.522 -4.101 1.00 97.12 188 LYS A N 1
ATOM 1511 C CA . LYS A 1 188 ? -1.753 1.588 -3.412 1.00 97.12 188 LYS A CA 1
ATOM 1512 C C . LYS A 1 188 ? -0.907 2.312 -2.368 1.00 97.12 188 LYS A C 1
ATOM 1514 O O . LYS A 1 188 ? -1.212 3.450 -2.044 1.00 97.12 188 LYS A O 1
ATOM 1519 N N . GLU A 1 189 ? 0.121 1.661 -1.830 1.00 97.94 189 GLU A N 1
ATOM 1520 C CA . GLU A 1 189 ? 1.047 2.220 -0.847 1.00 97.94 189 GLU A CA 1
ATOM 1521 C C . GLU A 1 189 ? 1.876 3.384 -1.390 1.00 97.94 189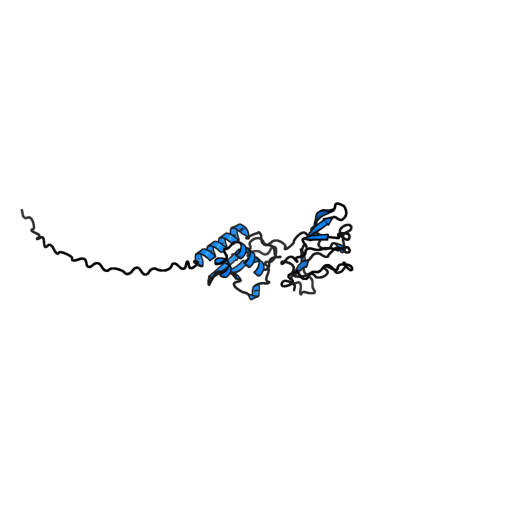 GLU A C 1
ATOM 1523 O O . GLU A 1 189 ? 2.313 4.217 -0.598 1.00 97.94 189 GLU A O 1
ATOM 1528 N N . ILE A 1 190 ? 2.101 3.440 -2.707 1.00 98.25 190 ILE A N 1
ATOM 1529 C CA . ILE A 1 190 ? 2.942 4.456 -3.338 1.00 98.25 190 ILE A CA 1
ATOM 1530 C C . ILE A 1 190 ? 2.274 5.823 -3.207 1.00 98.25 190 ILE A C 1
ATOM 1532 O O . ILE A 1 190 ? 1.149 6.024 -3.658 1.00 98.25 190 ILE A O 1
ATOM 1536 N N . THR A 1 191 ? 3.005 6.766 -2.614 1.00 96.88 191 THR A N 1
ATOM 1537 C CA . THR A 1 191 ? 2.635 8.189 -2.572 1.00 96.88 191 THR A CA 1
ATOM 1538 C C . THR A 1 191 ? 3.471 9.040 -3.517 1.00 96.88 191 THR A C 1
ATOM 1540 O O . THR A 1 191 ? 3.113 10.179 -3.779 1.00 96.88 191 THR A O 1
ATOM 1543 N N . SER A 1 192 ? 4.562 8.504 -4.075 1.00 96.62 192 SER A N 1
ATOM 1544 C CA . SER A 1 192 ? 5.403 9.247 -5.013 1.00 96.62 192 SER A CA 1
ATOM 1545 C C . SER A 1 192 ? 5.917 8.371 -6.153 1.00 96.62 192 SER A C 1
ATOM 1547 O O . SER A 1 192 ? 6.563 7.346 -5.935 1.00 96.62 192 SER A O 1
ATOM 1549 N N . THR A 1 193 ? 5.691 8.816 -7.387 1.00 97.19 193 THR A N 1
ATOM 1550 C CA . THR A 1 193 ? 6.303 8.263 -8.609 1.00 97.19 193 THR A CA 1
ATOM 1551 C C . THR A 1 193 ? 7.483 9.117 -9.088 1.00 97.19 193 THR A C 1
ATOM 1553 O O . THR A 1 193 ? 7.910 9.030 -10.242 1.00 97.19 193 THR A O 1
ATOM 1556 N N . ARG A 1 194 ? 8.045 9.959 -8.207 1.00 93.69 194 ARG A N 1
ATOM 1557 C CA . ARG A 1 194 ? 9.141 10.873 -8.550 1.00 93.69 194 ARG A CA 1
ATOM 1558 C C . ARG A 1 194 ? 10.334 10.112 -9.130 1.00 93.69 194 ARG A C 1
ATOM 1560 O O . ARG A 1 194 ? 10.843 9.161 -8.534 1.00 93.69 194 ARG A O 1
ATOM 1567 N N . SER A 1 195 ? 10.796 10.568 -10.291 1.00 94.38 195 SER A N 1
ATOM 1568 C CA . SER A 1 195 ? 11.858 9.962 -11.113 1.00 94.38 195 SER A CA 1
ATOM 1569 C C . SER A 1 195 ? 11.609 8.529 -11.590 1.00 94.38 195 SER A C 1
ATOM 1571 O O . SER A 1 195 ? 12.510 7.969 -12.203 1.00 94.38 195 SER A O 1
ATOM 1573 N N . MET A 1 196 ? 10.424 7.945 -11.370 1.00 97.88 196 MET A N 1
ATOM 1574 C CA . MET A 1 196 ? 10.120 6.556 -11.740 1.00 97.88 196 MET A CA 1
ATOM 1575 C C . MET A 1 196 ? 10.458 6.262 -13.207 1.00 97.88 196 MET A C 1
ATOM 1577 O O . MET A 1 196 ? 10.988 5.200 -13.490 1.00 97.88 196 MET A O 1
ATOM 1581 N N . PHE A 1 197 ? 10.245 7.220 -14.116 1.00 97.94 197 PHE A N 1
ATOM 1582 C CA . PHE A 1 197 ? 10.520 7.081 -15.553 1.00 97.94 197 PHE A CA 1
ATOM 1583 C C . PHE A 1 197 ? 11.576 8.064 -16.089 1.00 97.94 197 PHE A C 1
ATOM 1585 O O . PHE A 1 197 ? 11.620 8.314 -17.287 1.00 97.94 197 PHE A O 1
ATOM 1592 N N . ASN A 1 198 ? 12.422 8.646 -15.231 1.00 96.31 198 ASN A N 1
ATOM 1593 C CA . ASN A 1 198 ? 13.325 9.736 -15.639 1.00 96.31 198 ASN A CA 1
ATOM 1594 C C . ASN A 1 198 ? 14.261 9.363 -16.803 1.00 96.31 198 ASN A C 1
ATOM 1596 O O . ASN A 1 198 ? 14.487 10.178 -17.695 1.00 96.31 198 ASN A O 1
ATOM 1600 N N . ASP A 1 199 ? 14.770 8.129 -16.799 1.00 96.44 199 ASP A N 1
ATOM 1601 C CA . ASP A 1 199 ? 15.700 7.627 -17.819 1.00 96.44 199 ASP A CA 1
ATOM 1602 C C . ASP A 1 199 ? 15.023 6.672 -18.825 1.00 96.44 199 ASP A C 1
ATOM 1604 O O . ASP A 1 199 ? 15.648 6.221 -19.782 1.00 96.44 199 ASP A O 1
ATOM 1608 N N . ALA A 1 200 ? 13.728 6.396 -18.646 1.00 97.25 200 ALA A N 1
ATOM 1609 C CA . ALA A 1 200 ? 12.924 5.480 -19.457 1.00 97.25 200 ALA A CA 1
ATOM 1610 C C . ALA A 1 200 ? 12.308 6.194 -20.676 1.00 97.25 200 ALA A C 1
ATOM 1612 O O . ALA A 1 200 ? 11.090 6.302 -20.808 1.00 97.25 200 ALA A O 1
ATOM 1613 N N . LYS A 1 201 ? 13.160 6.731 -21.556 1.00 94.31 201 LYS A N 1
ATOM 1614 C CA . LYS A 1 201 ? 12.757 7.672 -22.623 1.00 94.31 201 LYS A CA 1
ATOM 1615 C C . LYS A 1 201 ? 11.800 7.091 -23.665 1.00 94.31 201 LYS A C 1
ATOM 1617 O O . LYS A 1 201 ? 11.006 7.834 -24.230 1.00 94.31 201 LYS A O 1
ATOM 1622 N N . GLU A 1 202 ? 11.875 5.785 -23.899 1.00 95.31 202 GLU A N 1
ATOM 1623 C CA . GLU A 1 202 ? 11.077 5.089 -24.916 1.00 95.31 202 GLU A CA 1
ATOM 1624 C C . GLU A 1 202 ? 9.785 4.473 -24.350 1.00 95.31 202 GLU A C 1
ATOM 1626 O O . GLU A 1 202 ? 8.996 3.888 -25.091 1.00 95.31 202 GLU A O 1
ATOM 1631 N N . PHE A 1 203 ? 9.550 4.580 -23.038 1.00 98.12 203 PHE A N 1
ATOM 1632 C CA . PHE A 1 203 ? 8.391 3.967 -22.399 1.00 98.12 203 PHE A CA 1
ATOM 1633 C C . PHE A 1 203 ? 7.083 4.657 -22.806 1.00 98.12 203 PHE A C 1
ATOM 1635 O O . PHE A 1 203 ? 6.938 5.872 -22.671 1.00 98.12 203 PHE A O 1
ATOM 1642 N N . ASN A 1 204 ? 6.099 3.873 -23.256 1.00 97.56 204 ASN A N 1
ATOM 1643 C CA . ASN A 1 204 ? 4.825 4.394 -23.762 1.00 97.56 204 ASN A CA 1
ATOM 1644 C C . ASN A 1 204 ? 3.597 3.514 -23.453 1.00 97.56 204 ASN A C 1
ATOM 1646 O O . ASN A 1 204 ? 2.553 3.684 -24.088 1.00 97.56 204 ASN A O 1
ATOM 1650 N N . GLN A 1 205 ? 3.693 2.571 -22.509 1.00 98.00 205 GLN A N 1
ATOM 1651 C CA . GLN A 1 205 ? 2.542 1.745 -22.131 1.00 98.00 205 GLN A CA 1
ATOM 1652 C C . GLN A 1 205 ? 1.412 2.615 -21.555 1.00 98.00 205 GLN A C 1
ATOM 1654 O O . GLN A 1 205 ? 1.648 3.543 -20.783 1.00 98.00 205 GLN A O 1
ATOM 1659 N N . GLU A 1 206 ? 0.164 2.278 -21.882 1.00 97.69 206 GLU A N 1
ATOM 1660 C CA . GLU A 1 206 ? -1.014 2.902 -21.283 1.00 97.69 206 GLU A CA 1
ATOM 1661 C C . GLU A 1 206 ? -1.100 2.611 -19.771 1.00 97.69 206 GLU A C 1
ATOM 1663 O O . GLU A 1 206 ? -1.120 1.455 -19.348 1.00 97.69 206 GLU A O 1
ATOM 1668 N N . LEU A 1 207 ? -1.202 3.667 -18.956 1.00 97.62 207 LEU A N 1
ATOM 1669 C CA . LEU A 1 207 ? -1.286 3.588 -17.489 1.00 97.62 207 LEU A CA 1
ATOM 1670 C C . LEU A 1 207 ? -2.653 4.017 -16.929 1.00 97.62 207 LEU A C 1
ATOM 1672 O O . LEU A 1 207 ? -2.782 4.287 -15.738 1.00 97.62 207 LEU A O 1
ATOM 1676 N N . SER A 1 208 ? -3.692 4.082 -17.766 1.00 96.62 208 SER A N 1
ATOM 1677 C CA . SER A 1 208 ? -5.024 4.598 -17.400 1.00 96.62 208 SER A CA 1
ATOM 1678 C C . SER A 1 208 ? -5.714 3.824 -16.266 1.00 96.62 208 SER A C 1
ATOM 1680 O O . SER A 1 208 ? -6.609 4.352 -15.611 1.00 96.62 208 SER A O 1
ATOM 1682 N N . LYS A 1 209 ? -5.284 2.583 -16.007 1.00 97.06 209 LYS A N 1
ATOM 1683 C CA . LYS A 1 209 ? -5.780 1.728 -14.916 1.00 97.06 209 LYS A CA 1
ATOM 1684 C C . LYS A 1 209 ? -5.131 2.005 -13.556 1.00 97.06 209 LYS A C 1
ATOM 1686 O O . LYS A 1 209 ? -5.558 1.425 -12.556 1.00 97.06 209 LYS A O 1
ATOM 1691 N N . TRP A 1 210 ? -4.084 2.829 -13.496 1.00 98.19 210 TRP A N 1
ATOM 1692 C CA . TRP A 1 210 ? -3.424 3.144 -12.235 1.00 98.19 210 TRP A CA 1
ATOM 1693 C C . TRP A 1 210 ? -4.326 4.008 -11.354 1.00 98.19 210 TRP A C 1
ATOM 1695 O O . TRP A 1 210 ? -4.762 5.086 -11.745 1.00 98.19 210 TRP A O 1
ATOM 1705 N N . ASP A 1 211 ? -4.566 3.539 -10.131 1.00 97.19 211 ASP A N 1
ATOM 1706 C CA . ASP A 1 211 ? -5.191 4.344 -9.088 1.00 97.19 211 ASP A CA 1
ATOM 1707 C C . ASP A 1 211 ? -4.144 5.297 -8.498 1.00 97.19 211 ASP A C 1
ATOM 1709 O O . ASP A 1 211 ? -3.267 4.888 -7.736 1.00 97.19 211 ASP A O 1
ATOM 1713 N N . THR A 1 212 ? -4.229 6.573 -8.873 1.00 96.81 212 THR A N 1
ATOM 1714 C CA . THR A 1 212 ? -3.305 7.627 -8.432 1.00 96.81 212 THR A CA 1
ATOM 1715 C C . THR A 1 212 ? -3.828 8.428 -7.239 1.00 96.81 212 THR A C 1
ATOM 1717 O O . THR A 1 212 ? -3.252 9.460 -6.904 1.00 96.81 212 THR A O 1
ATOM 1720 N N . SER A 1 213 ? -4.911 7.992 -6.584 1.00 94.88 213 SER A N 1
ATOM 1721 C CA . SER A 1 213 ? -5.557 8.745 -5.491 1.00 94.88 213 SER A CA 1
ATOM 1722 C C . SER A 1 213 ? -4.675 8.938 -4.250 1.00 94.88 213 SER A C 1
ATOM 1724 O O . SER A 1 213 ? -4.900 9.864 -3.465 1.00 94.88 213 SER A O 1
ATOM 1726 N N . ASN A 1 214 ? -3.656 8.089 -4.086 1.00 94.69 214 ASN A N 1
ATOM 1727 C CA . ASN A 1 214 ? -2.680 8.184 -3.004 1.00 94.69 214 ASN A CA 1
ATOM 1728 C C . ASN A 1 214 ? -1.428 8.990 -3.360 1.00 94.69 214 ASN A C 1
ATOM 1730 O O . ASN A 1 214 ? -0.623 9.207 -2.462 1.00 94.69 214 ASN A O 1
ATOM 1734 N N . LEU A 1 215 ? -1.244 9.437 -4.606 1.00 94.88 215 LEU A N 1
ATOM 1735 C CA . LEU A 1 215 ? -0.095 10.283 -4.930 1.00 94.88 215 LEU A CA 1
ATOM 1736 C C . LEU A 1 215 ? -0.210 11.643 -4.227 1.00 94.88 215 LEU A C 1
ATOM 1738 O O . LEU A 1 215 ? -1.315 12.161 -4.024 1.00 94.88 215 LEU A O 1
ATOM 1742 N N . GLU A 1 216 ? 0.937 12.177 -3.815 1.00 89.75 216 GLU A N 1
ATOM 1743 C CA . GLU A 1 216 ? 1.078 13.432 -3.070 1.00 89.75 216 GLU A CA 1
ATOM 1744 C C . GLU A 1 216 ? 1.871 14.485 -3.840 1.00 89.75 216 GLU A C 1
ATOM 1746 O O . GLU A 1 216 ? 2.789 14.102 -4.602 1.00 89.75 216 GLU A O 1
#

Sequence (216 aa):
MKKLLTVLGSMTLIATVSASVIACKTTDSTISETQLAQKVKNIWNDNFKDKITSAKNFSMVIEMIKDKLNSREKRLINLYNQEEYKNRPKKWELDQKINVKVGEQKIELDFGEVKEGKKATKYIDPITRKIKVTDATDFSKIQGLKDVKEIVEIGYFEHTDDHDNNKVQIRAVVMPESIEKISDYLPKEITSTRSMFNDAKEFNQELSKWDTSNLE

Organism: NCBI:txid1124992

Secondary structure (DSSP, 8-state):
--PPP------PPP------------------HHHHHHHHHHHHHHHTTT--BTT--HHHHHHHHHTTS-HHHHTTEEESSGGGTT--PPTT-SS-EEEEEETTEEEEEE--S-B---B-EEEE-TTT-SEEEE--SBGGGSTTTTT--EEEE--EEEEE-GGGTT-EEEEEPBPPTT--EE-SS--TT--B-TTTTTT-TT-----TT---TT--